Protein AF-A0A440JZG6-F1 (afdb_monomer)

pLDDT: mean 75.23, std 20.05, range [37.25, 97.19]

Sequence (179 aa):
MRTVTQAVNAVTKTMFTAWQCAENFLLLSPPASNQTQRSWSRDLKEIVLMQENILARLRSSQPSLSPALLRISEYVLKDPAKVVNQTITEVADGSGSSEASVLRFCRDIKFSSFQRFKLALGIELSTHQTIRHTSPSGDVIDDTLSTAITALKQTKDLLNQAALELAAKQIIRAKSIDL

Structure (mmCIF, N/CA/C/O backbone):
data_AF-A0A440JZG6-F1
#
_entry.id   AF-A0A440JZG6-F1
#
loop_
_atom_site.group_PDB
_atom_site.id
_atom_site.type_symbol
_atom_site.label_atom_id
_atom_site.label_alt_id
_atom_site.label_comp_id
_atom_site.label_asym_id
_atom_site.label_entity_id
_atom_site.label_seq_id
_atom_site.pdbx_PDB_ins_code
_atom_site.Cartn_x
_atom_site.Cartn_y
_atom_site.Cartn_z
_atom_site.occupancy
_atom_site.B_iso_or_equiv
_atom_site.auth_seq_id
_atom_site.auth_comp_id
_atom_site.auth_asym_id
_atom_site.auth_atom_id
_atom_site.pdbx_PDB_model_num
ATOM 1 N N . MET A 1 1 ? 33.196 43.678 -38.171 1.00 50.72 1 MET A N 1
ATOM 2 C CA . MET A 1 1 ? 32.666 43.361 -36.820 1.00 50.72 1 MET A CA 1
ATOM 3 C C . MET A 1 1 ? 31.136 43.500 -36.680 1.00 50.72 1 MET A C 1
ATOM 5 O O . MET A 1 1 ? 30.657 43.444 -35.560 1.00 50.72 1 MET A O 1
ATOM 9 N N . ARG A 1 2 ? 30.335 43.641 -37.757 1.00 49.12 2 ARG A N 1
ATOM 10 C CA . ARG A 1 2 ? 28.858 43.790 -37.653 1.00 49.12 2 ARG A CA 1
ATOM 11 C C . ARG A 1 2 ? 28.046 42.525 -37.988 1.00 49.12 2 ARG A C 1
ATOM 13 O O . ARG A 1 2 ? 26.855 42.488 -37.715 1.00 49.12 2 ARG A O 1
ATOM 20 N N . THR A 1 3 ? 28.677 41.482 -38.527 1.00 48.28 3 THR A N 1
ATOM 21 C CA . THR A 1 3 ? 27.993 40.272 -39.025 1.00 48.28 3 THR A CA 1
ATOM 22 C C . THR A 1 3 ? 27.748 39.203 -37.953 1.00 48.28 3 THR A C 1
ATOM 24 O O . THR A 1 3 ? 26.711 38.549 -37.973 1.00 48.28 3 THR A O 1
ATOM 27 N N . VAL A 1 4 ? 28.634 39.063 -36.960 1.00 49.84 4 VAL A N 1
ATOM 28 C CA . VAL A 1 4 ? 28.482 38.059 -35.883 1.00 49.84 4 VAL A CA 1
ATOM 29 C C . VAL A 1 4 ? 27.350 38.433 -34.914 1.00 49.84 4 VAL A C 1
ATOM 31 O O . VAL A 1 4 ? 26.564 37.577 -34.518 1.00 49.84 4 VAL A O 1
ATOM 34 N N . THR A 1 5 ? 27.186 39.721 -34.599 1.00 52.25 5 THR A N 1
ATOM 35 C CA . THR A 1 5 ? 26.110 40.208 -33.714 1.00 52.25 5 THR A CA 1
ATOM 36 C C . THR A 1 5 ? 24.717 40.023 -34.327 1.00 52.25 5 THR A C 1
ATOM 38 O O . THR A 1 5 ? 23.765 39.728 -33.609 1.00 52.25 5 THR A O 1
ATOM 41 N N . GLN A 1 6 ? 24.582 40.139 -35.655 1.00 51.06 6 GLN A N 1
ATOM 42 C CA . GLN A 1 6 ? 23.312 39.879 -36.345 1.00 51.06 6 GLN A CA 1
ATOM 43 C C . GLN A 1 6 ? 22.948 38.390 -36.358 1.00 51.06 6 GLN A C 1
ATOM 45 O O . GLN A 1 6 ? 21.776 38.061 -36.187 1.00 51.06 6 GLN A O 1
ATOM 50 N N . ALA A 1 7 ? 23.933 37.497 -36.485 1.00 48.81 7 ALA A N 1
ATOM 51 C CA . ALA A 1 7 ? 23.700 36.055 -36.437 1.00 48.81 7 ALA A CA 1
ATOM 52 C C . ALA A 1 7 ? 23.245 35.589 -35.041 1.00 48.81 7 ALA A C 1
ATOM 54 O O . ALA A 1 7 ? 22.279 34.838 -34.931 1.00 48.81 7 ALA A O 1
ATOM 55 N N . VAL A 1 8 ? 23.866 36.098 -33.970 1.00 54.84 8 VAL A N 1
ATOM 56 C CA . VAL A 1 8 ? 23.463 35.774 -32.588 1.00 54.84 8 VAL A CA 1
ATOM 57 C C . VAL A 1 8 ? 22.053 36.289 -32.285 1.00 54.84 8 VAL A C 1
ATOM 59 O O . VAL A 1 8 ? 21.240 35.542 -31.747 1.00 54.84 8 VAL A O 1
ATOM 62 N N . ASN A 1 9 ? 21.716 37.514 -32.706 1.00 49.81 9 ASN A N 1
ATOM 63 C CA . ASN A 1 9 ? 20.369 38.065 -32.520 1.00 49.81 9 ASN A CA 1
ATOM 64 C C . ASN A 1 9 ? 19.291 37.340 -33.338 1.00 49.81 9 ASN A C 1
ATOM 66 O O . ASN A 1 9 ? 18.141 37.276 -32.909 1.00 49.81 9 ASN A O 1
ATOM 70 N N . ALA A 1 10 ? 19.633 36.791 -34.504 1.00 56.41 10 ALA A N 1
ATOM 71 C CA . ALA A 1 10 ? 18.704 35.974 -35.275 1.00 56.41 10 ALA A CA 1
ATOM 72 C C . ALA A 1 10 ? 18.419 34.645 -34.558 1.00 56.41 10 ALA A C 1
ATOM 74 O O . ALA A 1 10 ? 17.259 34.267 -34.408 1.00 56.41 10 ALA A O 1
ATOM 75 N N . VAL A 1 11 ? 19.448 33.972 -34.036 1.00 54.47 11 VAL A N 1
ATOM 76 C CA . VAL A 1 11 ? 19.298 32.692 -33.323 1.00 54.47 11 VAL A CA 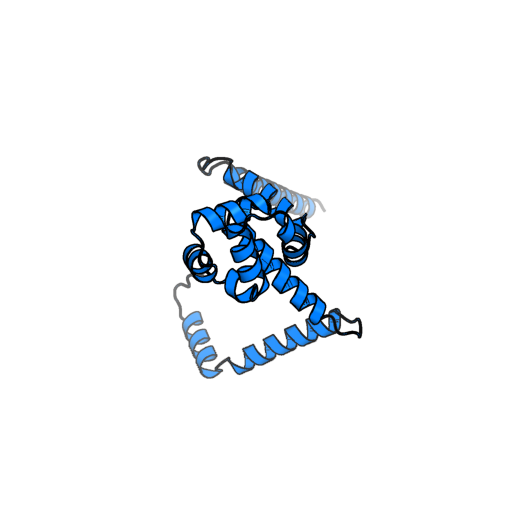1
ATOM 77 C C . VAL A 1 11 ? 18.526 32.858 -32.010 1.00 54.47 11 VAL A C 1
ATOM 79 O O . VAL A 1 11 ? 17.615 32.075 -31.745 1.00 54.47 11 VAL A O 1
ATOM 82 N N . THR A 1 12 ? 18.796 33.908 -31.226 1.00 58.22 12 THR A N 1
ATOM 83 C CA . THR A 1 12 ? 18.059 34.169 -29.975 1.00 58.22 12 THR A CA 1
ATOM 84 C C . THR A 1 12 ? 16.598 34.525 -30.228 1.00 58.22 12 THR A C 1
ATOM 86 O O . THR A 1 12 ? 15.724 34.051 -29.506 1.00 58.22 12 THR A O 1
ATOM 89 N N . LYS A 1 13 ? 16.300 35.281 -31.291 1.00 55.78 13 LYS A N 1
ATOM 90 C CA . LYS A 1 13 ? 14.919 35.610 -31.670 1.00 55.78 13 LYS A CA 1
ATOM 91 C C . LYS A 1 13 ? 14.153 34.379 -32.155 1.00 55.78 13 LYS A C 1
ATOM 93 O O . LYS A 1 13 ? 12.988 34.229 -31.807 1.00 55.78 13 LYS A O 1
ATOM 98 N N . THR A 1 14 ? 14.826 33.478 -32.873 1.00 55.91 14 THR A N 1
ATOM 99 C CA . THR A 1 14 ? 14.232 32.224 -33.364 1.00 55.91 14 THR A CA 1
ATOM 100 C C . THR A 1 14 ? 13.983 31.232 -32.221 1.00 55.91 14 THR A C 1
ATOM 102 O O . THR A 1 14 ? 12.922 30.612 -32.174 1.00 55.91 14 THR A O 1
ATOM 105 N N . MET A 1 15 ? 14.897 31.141 -31.244 1.00 52.25 15 MET A N 1
ATOM 106 C CA . MET A 1 15 ? 14.697 30.347 -30.021 1.00 52.25 15 MET A CA 1
ATOM 107 C C . MET A 1 15 ? 13.586 30.911 -29.130 1.00 52.25 15 MET A C 1
ATOM 109 O O . MET A 1 15 ? 12.810 30.135 -28.582 1.00 52.25 15 MET A O 1
ATOM 113 N N . PHE A 1 16 ? 13.455 32.237 -29.026 1.00 53.53 16 PHE A N 1
ATOM 114 C CA . PHE A 1 16 ? 12.381 32.866 -28.253 1.00 53.53 16 PHE A CA 1
ATOM 115 C C . PHE A 1 16 ? 11.007 32.625 -28.895 1.00 53.53 16 PHE A C 1
ATOM 117 O O . PHE A 1 16 ? 10.065 32.254 -28.205 1.00 53.53 16 PHE A O 1
ATOM 124 N N . THR A 1 17 ? 10.895 32.718 -30.225 1.00 51.81 17 THR A N 1
ATOM 125 C CA . THR A 1 17 ? 9.655 32.359 -30.935 1.00 51.81 17 THR A CA 1
ATOM 126 C C . THR A 1 17 ? 9.352 30.862 -30.902 1.00 51.81 17 THR A C 1
ATOM 128 O O . THR A 1 17 ? 8.182 30.493 -30.869 1.00 51.81 17 THR A O 1
ATOM 131 N N . ALA A 1 18 ? 10.368 29.993 -30.871 1.00 52.34 18 ALA A N 1
ATOM 132 C CA . ALA A 1 18 ? 10.182 28.548 -30.720 1.00 52.34 18 ALA A CA 1
ATOM 133 C C . ALA A 1 18 ? 9.706 28.178 -29.304 1.00 52.34 18 ALA A C 1
ATOM 135 O O . ALA A 1 18 ? 8.807 27.352 -29.158 1.00 52.34 18 ALA A O 1
ATOM 136 N N . TRP A 1 19 ? 10.237 28.845 -28.273 1.00 53.12 19 TRP A N 1
ATOM 137 C CA . TRP A 1 19 ? 9.760 28.736 -26.892 1.00 53.12 19 TRP A CA 1
ATOM 138 C C . TRP A 1 19 ? 8.316 29.245 -26.761 1.00 53.12 19 TRP A C 1
ATOM 140 O O . TRP A 1 19 ? 7.463 28.560 -26.203 1.00 53.12 19 TRP A O 1
ATOM 150 N N . GLN A 1 20 ? 8.001 30.373 -27.401 1.00 50.12 20 GLN A N 1
ATOM 151 C CA . GLN A 1 20 ? 6.658 30.953 -27.391 1.00 50.12 20 GLN A CA 1
ATOM 152 C C . GLN A 1 20 ? 5.640 30.135 -28.208 1.00 50.12 20 GLN A C 1
ATOM 154 O O . GLN A 1 20 ? 4.462 30.105 -27.865 1.00 50.12 20 GLN A O 1
ATOM 159 N N . CYS A 1 21 ? 6.075 29.401 -29.241 1.00 45.97 21 CYS A N 1
ATOM 160 C CA . CYS A 1 21 ? 5.239 28.419 -29.942 1.00 45.97 21 CYS A CA 1
ATOM 161 C C . CYS A 1 21 ? 5.005 27.144 -29.117 1.00 45.97 21 CYS A C 1
ATOM 163 O O . CYS A 1 21 ? 3.912 26.590 -29.192 1.00 45.97 21 CYS A O 1
ATOM 165 N N . ALA A 1 22 ? 5.973 26.694 -28.311 1.00 50.81 22 ALA A N 1
ATOM 166 C CA . ALA A 1 22 ? 5.785 25.569 -27.389 1.00 50.81 22 ALA A CA 1
ATOM 167 C C . ALA A 1 22 ? 4.812 25.919 -26.244 1.00 50.81 22 ALA A C 1
ATOM 169 O O . ALA A 1 22 ? 3.981 25.094 -25.866 1.00 50.81 22 ALA A O 1
ATOM 170 N N . GLU A 1 23 ? 4.838 27.167 -25.765 1.00 45.38 23 GLU A N 1
ATOM 171 C CA . GLU A 1 23 ? 3.820 27.714 -24.856 1.00 45.38 23 GLU A CA 1
ATOM 172 C C . GLU A 1 23 ? 2.441 27.849 -25.527 1.00 45.38 23 GLU A C 1
ATOM 174 O O . GLU A 1 23 ? 1.423 27.548 -24.906 1.00 45.38 23 GLU A O 1
ATOM 179 N N . ASN A 1 24 ? 2.382 28.217 -26.813 1.00 44.25 24 ASN A N 1
ATOM 180 C CA . ASN A 1 24 ? 1.119 28.301 -27.560 1.00 44.25 24 ASN A CA 1
ATOM 181 C C . ASN A 1 24 ? 0.554 26.934 -27.986 1.00 44.25 24 ASN A C 1
ATOM 183 O O . ASN A 1 24 ? -0.653 26.802 -28.177 1.00 44.25 24 ASN A O 1
ATOM 187 N N . PHE A 1 25 ? 1.383 25.897 -28.120 1.00 42.75 25 PHE A N 1
ATOM 188 C CA . PHE A 1 25 ? 0.923 24.537 -28.423 1.00 42.75 25 PHE A CA 1
ATOM 189 C C . PHE A 1 25 ? 0.234 23.882 -27.212 1.00 42.75 25 PHE A C 1
ATOM 191 O O . PHE A 1 25 ? -0.687 23.083 -27.375 1.00 42.75 25 PHE A O 1
ATOM 198 N N . LEU A 1 26 ? 0.573 24.321 -25.994 1.00 45.31 26 LEU A N 1
ATOM 199 C CA . LEU A 1 26 ? -0.207 24.044 -24.782 1.00 45.31 26 LEU A CA 1
ATOM 200 C C . LEU A 1 26 ? -1.566 24.774 -24.743 1.00 45.31 26 LEU A C 1
ATOM 202 O O . LEU A 1 26 ? -2.405 24.435 -23.911 1.00 45.31 26 LEU A O 1
ATOM 206 N N . LEU A 1 27 ? -1.814 25.734 -25.642 1.00 49.31 27 LEU A N 1
ATOM 207 C CA . LEU A 1 27 ? -3.071 26.490 -25.736 1.00 49.31 27 LEU A CA 1
ATOM 208 C C . LEU A 1 27 ? -4.003 26.026 -26.869 1.00 49.31 27 LEU A C 1
ATOM 210 O O . LEU A 1 27 ? -5.110 26.550 -26.978 1.00 49.31 27 LEU A O 1
ATOM 214 N N . LEU A 1 28 ? -3.612 25.030 -27.678 1.00 45.50 28 LEU A N 1
ATOM 215 C CA . LEU A 1 28 ? -4.454 24.484 -28.755 1.00 45.50 28 LEU A CA 1
ATOM 216 C C . LEU A 1 28 ? -4.703 22.971 -28.648 1.00 45.50 28 LEU A C 1
ATOM 218 O O . LEU A 1 28 ? -4.942 22.296 -29.645 1.00 45.50 28 LEU A O 1
ATOM 222 N N . SER A 1 29 ? -4.687 22.438 -27.427 1.00 42.16 29 SER A N 1
ATOM 223 C CA . SER A 1 29 ? -5.400 21.196 -27.115 1.00 42.16 29 SER A CA 1
ATOM 224 C C . SER A 1 29 ? -6.814 21.555 -26.637 1.00 42.16 29 SER A C 1
ATOM 226 O O . SER A 1 29 ? -6.954 22.520 -25.880 1.00 42.16 29 SER A O 1
ATOM 228 N N . PRO A 1 30 ? -7.876 20.834 -27.049 1.00 40.62 30 PRO A N 1
ATOM 229 C CA . PRO A 1 30 ? -9.220 21.086 -26.531 1.00 40.62 30 PRO A CA 1
ATOM 230 C C . PRO A 1 30 ? -9.195 20.992 -24.996 1.00 40.62 30 PRO A C 1
ATOM 232 O O . PRO A 1 30 ? -8.495 20.127 -24.462 1.00 40.62 30 PRO A O 1
ATOM 235 N N . PRO A 1 31 ? -9.921 21.859 -24.263 1.00 37.25 31 PRO A N 1
ATOM 236 C CA . PRO A 1 31 ? -9.870 21.887 -22.809 1.00 37.25 31 PRO A CA 1
ATOM 237 C C . PRO A 1 31 ? -10.544 20.633 -22.241 1.00 37.25 31 PRO A C 1
ATOM 239 O O . PRO A 1 31 ? -11.721 20.639 -21.885 1.00 37.25 31 PRO A O 1
ATOM 242 N N . ALA A 1 32 ? -9.787 19.547 -22.111 1.00 39.00 32 ALA A N 1
ATOM 243 C CA . ALA A 1 32 ? -10.118 18.457 -21.212 1.00 39.00 32 ALA A CA 1
ATOM 244 C C . ALA A 1 32 ? -9.956 18.991 -19.781 1.00 39.00 32 ALA A C 1
ATOM 246 O O . ALA A 1 32 ? -8.883 18.923 -19.196 1.00 39.00 32 ALA A O 1
ATOM 247 N N . SER A 1 33 ? -11.019 19.630 -19.282 1.00 44.97 33 SER A N 1
ATOM 248 C CA . SER A 1 33 ? -11.291 20.002 -17.889 1.00 44.97 33 SER A CA 1
ATOM 249 C C . SER A 1 33 ? -10.058 20.252 -17.000 1.00 44.97 33 SER A C 1
ATOM 251 O O . SER A 1 33 ? -9.453 19.323 -16.470 1.00 44.97 33 SER A O 1
ATOM 253 N N . ASN A 1 34 ? -9.801 21.529 -16.705 1.00 44.62 34 ASN A N 1
ATOM 254 C CA . ASN A 1 34 ? -8.866 22.102 -15.714 1.00 44.62 34 ASN A CA 1
ATOM 255 C C . ASN A 1 34 ? -9.021 21.574 -14.252 1.00 44.62 34 ASN A C 1
ATOM 257 O O . ASN A 1 34 ? -8.570 22.193 -13.290 1.00 44.62 34 ASN A O 1
ATOM 261 N N . GLN A 1 35 ? -9.698 20.445 -14.046 1.00 46.50 35 GLN A N 1
ATOM 262 C CA . GLN A 1 35 ? -9.807 19.755 -12.766 1.00 46.50 35 GLN A CA 1
ATOM 263 C C . GLN A 1 35 ? -8.640 18.795 -12.529 1.00 46.50 35 GLN A C 1
ATOM 265 O O . GLN A 1 35 ? -8.110 18.780 -11.422 1.00 46.50 35 GLN A O 1
ATOM 270 N N . THR A 1 36 ? -8.183 18.048 -13.535 1.00 42.75 36 THR A N 1
ATOM 271 C CA . THR A 1 36 ? -7.150 17.013 -13.356 1.00 42.75 36 THR A CA 1
ATOM 272 C C . THR A 1 36 ? -5.767 17.612 -13.090 1.00 42.75 36 THR A C 1
ATOM 274 O O . THR A 1 36 ? -5.134 17.256 -12.106 1.00 42.75 36 THR A O 1
ATOM 277 N N . GLN A 1 37 ? -5.316 18.619 -13.838 1.00 38.81 37 GLN A N 1
ATOM 278 C CA . GLN A 1 37 ? -3.961 19.176 -13.661 1.00 38.81 37 GLN A CA 1
ATOM 279 C C . GLN A 1 37 ? -3.764 19.953 -12.336 1.00 38.81 37 GLN A C 1
ATOM 281 O O . GLN A 1 37 ? -2.687 19.920 -11.730 1.00 38.81 37 GLN A O 1
ATOM 286 N N . ARG A 1 38 ? -4.821 20.612 -11.834 1.00 37.53 38 ARG A N 1
ATOM 287 C CA . ARG A 1 38 ? -4.842 21.282 -10.516 1.00 37.53 38 ARG A CA 1
ATOM 288 C C . ARG A 1 38 ? -5.003 20.306 -9.349 1.00 37.53 38 ARG A C 1
ATOM 290 O O . ARG A 1 38 ? -4.456 20.556 -8.278 1.00 37.53 38 ARG A O 1
ATOM 297 N N . SER A 1 39 ? -5.744 19.216 -9.555 1.00 43.75 39 SER A N 1
ATOM 298 C CA . SER A 1 39 ? -5.830 18.103 -8.605 1.00 43.75 39 SER A CA 1
ATOM 299 C C . SER A 1 39 ? -4.439 17.521 -8.399 1.00 43.75 39 SER A C 1
ATOM 301 O O . SER A 1 39 ? -3.925 17.600 -7.292 1.00 43.75 39 SER A O 1
ATOM 303 N N . TRP A 1 40 ? -3.748 17.102 -9.459 1.00 41.34 40 TRP A N 1
ATOM 304 C CA . TRP A 1 40 ? -2.495 16.350 -9.338 1.00 41.34 40 TRP A CA 1
ATOM 305 C C . TRP A 1 40 ? -1.386 17.140 -8.635 1.00 41.34 40 TRP A C 1
ATOM 307 O O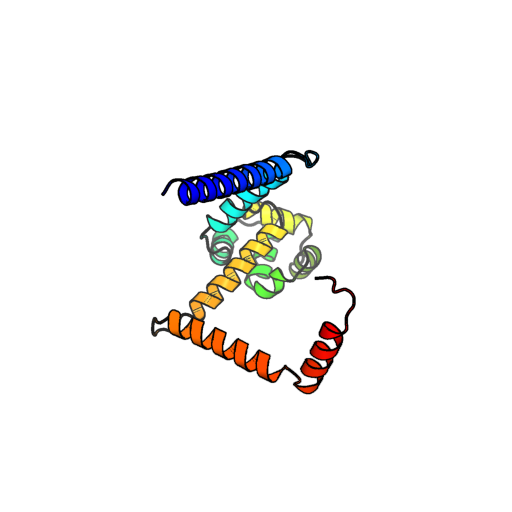 . TRP A 1 40 ? -0.610 16.578 -7.873 1.00 41.34 40 TRP A O 1
ATOM 317 N N . SER A 1 41 ? -1.343 18.460 -8.816 1.00 50.78 41 SER A N 1
ATOM 318 C CA . SER A 1 41 ? -0.375 19.340 -8.151 1.00 50.78 41 SER A CA 1
ATOM 319 C C . SER A 1 41 ? -0.688 19.597 -6.672 1.00 50.78 41 SER A C 1
ATOM 321 O O . SER A 1 41 ? 0.237 19.788 -5.883 1.00 50.78 41 SER A O 1
ATOM 323 N N . ARG A 1 42 ? -1.962 19.571 -6.263 1.00 55.22 42 ARG A N 1
ATOM 324 C CA . ARG A 1 42 ? -2.367 19.624 -4.848 1.00 55.22 42 ARG A CA 1
ATOM 325 C C . ARG A 1 42 ? -2.202 18.259 -4.175 1.00 55.22 42 ARG A C 1
ATOM 327 O O . ARG A 1 42 ? -1.743 18.189 -3.046 1.00 55.22 42 ARG A O 1
ATOM 334 N N . ASP A 1 43 ? -2.469 17.197 -4.921 1.00 58.44 43 ASP A N 1
ATOM 335 C CA . ASP A 1 43 ? -2.401 15.806 -4.485 1.00 58.44 43 ASP A CA 1
ATOM 336 C C . ASP A 1 43 ? -0.966 15.339 -4.266 1.00 58.44 43 ASP A C 1
ATOM 338 O O . ASP A 1 43 ? -0.659 14.745 -3.239 1.00 58.44 43 ASP A O 1
ATOM 342 N N . LEU A 1 44 ? -0.064 15.669 -5.193 1.00 57.12 44 LEU A N 1
ATOM 343 C CA . LEU A 1 44 ? 1.366 15.420 -5.037 1.00 57.12 44 LEU A CA 1
ATOM 344 C C . LEU A 1 44 ? 1.964 16.304 -3.943 1.00 57.12 44 LEU A C 1
ATOM 346 O O . LEU A 1 44 ? 2.829 15.842 -3.211 1.00 57.12 44 LEU A O 1
ATOM 350 N N . LYS A 1 45 ? 1.484 17.545 -3.773 1.00 55.69 45 LYS A N 1
ATOM 351 C CA . LYS A 1 45 ? 1.887 18.385 -2.637 1.00 55.69 45 LYS A CA 1
ATOM 352 C C . LYS A 1 45 ? 1.413 17.812 -1.306 1.00 55.69 45 LYS A C 1
ATOM 354 O O . LYS A 1 45 ? 2.218 17.784 -0.395 1.00 55.69 45 LYS A O 1
ATOM 359 N N . GLU A 1 46 ? 0.185 17.317 -1.173 1.00 55.47 46 GLU A N 1
ATOM 360 C CA . GLU A 1 46 ? -0.267 16.629 0.049 1.00 55.47 46 GLU A CA 1
ATOM 361 C C . GLU A 1 46 ? 0.562 15.370 0.329 1.00 55.47 46 GLU A C 1
ATOM 363 O O . GLU A 1 46 ? 0.992 15.166 1.458 1.00 55.47 46 GLU A O 1
ATOM 368 N N . ILE A 1 47 ? 0.859 14.571 -0.700 1.00 56.88 47 ILE A N 1
ATOM 369 C CA . ILE A 1 47 ? 1.656 13.341 -0.573 1.00 56.88 47 ILE A CA 1
ATOM 370 C C . ILE A 1 47 ? 3.119 13.639 -0.199 1.00 56.88 47 ILE A C 1
ATOM 372 O O . ILE A 1 47 ? 3.690 12.926 0.616 1.00 56.88 47 ILE A O 1
ATOM 376 N N . VAL A 1 48 ? 3.727 14.687 -0.764 1.00 53.84 48 VAL A N 1
ATOM 377 C CA . VAL A 1 48 ? 5.136 15.054 -0.513 1.00 53.84 48 VAL A CA 1
ATOM 378 C C . VAL A 1 48 ? 5.298 15.919 0.748 1.00 53.84 48 VAL A C 1
ATOM 380 O O . VAL A 1 48 ? 6.342 15.862 1.391 1.00 53.84 48 VAL A O 1
ATOM 383 N N . LEU A 1 49 ? 4.282 16.704 1.133 1.00 50.22 49 LEU A N 1
ATOM 384 C CA . LEU A 1 49 ? 4.290 17.524 2.356 1.00 50.22 49 LEU A CA 1
ATOM 385 C C . LEU A 1 49 ? 3.845 16.742 3.601 1.00 50.22 49 LEU A C 1
ATOM 387 O O . LEU A 1 49 ? 4.169 17.159 4.711 1.00 50.22 49 LEU A O 1
ATOM 391 N N . MET A 1 50 ? 3.171 15.596 3.453 1.00 49.06 50 MET A N 1
ATOM 392 C CA . MET A 1 50 ? 2.961 14.641 4.546 1.00 49.06 50 MET A CA 1
ATOM 393 C C . MET A 1 50 ? 4.212 13.775 4.727 1.00 49.06 50 MET A C 1
ATOM 395 O O . MET A 1 50 ? 4.231 12.588 4.422 1.00 49.06 50 MET A O 1
ATOM 399 N N . GLN A 1 51 ? 5.250 14.371 5.315 1.00 50.97 51 GLN A N 1
ATOM 400 C CA . GLN A 1 51 ? 6.350 13.683 6.014 1.00 50.97 51 GLN A CA 1
ATOM 401 C C . GLN A 1 51 ? 5.851 12.960 7.290 1.00 50.97 51 GLN A C 1
ATOM 403 O O . GLN A 1 51 ? 6.527 12.912 8.313 1.00 50.97 51 GLN A O 1
ATOM 408 N N . GLU A 1 52 ? 4.634 12.415 7.272 1.00 55.22 52 GLU A N 1
ATOM 409 C CA . GLU A 1 52 ? 4.083 11.652 8.385 1.00 55.22 52 GLU A CA 1
ATOM 410 C C . GLU A 1 52 ? 4.152 10.168 8.046 1.00 55.22 52 GLU A C 1
ATOM 412 O O . GLU A 1 52 ? 3.483 9.689 7.134 1.00 55.22 52 GLU A O 1
ATOM 417 N N . ASN A 1 53 ? 4.973 9.452 8.811 1.00 76.50 53 ASN A N 1
ATOM 418 C CA . ASN A 1 53 ? 5.080 7.996 8.838 1.00 76.50 53 ASN A CA 1
ATOM 419 C C . ASN A 1 53 ? 3.670 7.380 8.986 1.00 76.50 53 ASN A C 1
ATOM 421 O O . ASN A 1 53 ? 3.059 7.433 10.059 1.00 76.50 53 ASN A O 1
ATOM 425 N N . ILE A 1 54 ? 3.117 6.856 7.891 1.00 87.50 54 ILE A N 1
ATOM 426 C CA . ILE A 1 54 ? 1.733 6.378 7.784 1.00 87.50 54 ILE A CA 1
ATOM 427 C C . ILE A 1 54 ? 1.555 5.161 8.676 1.00 87.50 54 ILE A C 1
ATOM 429 O O . ILE A 1 54 ? 0.514 5.034 9.315 1.00 87.50 54 ILE A O 1
ATOM 433 N N . LEU A 1 55 ? 2.571 4.307 8.803 1.00 89.56 55 LEU A N 1
ATOM 434 C CA . LEU A 1 55 ? 2.549 3.178 9.732 1.00 89.56 55 LEU A CA 1
ATOM 435 C C . LEU A 1 55 ? 2.464 3.641 11.195 1.00 89.56 55 LEU A C 1
ATOM 437 O O . LEU A 1 55 ? 1.690 3.080 11.971 1.00 89.56 55 LEU A O 1
ATOM 441 N N . ALA A 1 56 ? 3.211 4.673 11.592 1.00 86.56 56 ALA A N 1
ATOM 442 C CA . ALA A 1 56 ? 3.130 5.259 12.932 1.00 86.56 56 ALA A CA 1
ATOM 443 C C . ALA A 1 56 ? 1.760 5.893 13.179 1.00 86.56 56 ALA A C 1
ATOM 445 O O . ALA A 1 56 ? 1.176 5.712 14.248 1.00 86.56 56 ALA A O 1
ATOM 446 N N . ARG A 1 57 ? 1.217 6.573 12.171 1.00 86.00 57 ARG A N 1
ATOM 447 C CA . ARG A 1 57 ? -0.115 7.166 12.232 1.00 86.00 57 ARG A CA 1
ATOM 448 C C . ARG A 1 57 ? -1.227 6.118 12.287 1.00 86.00 57 ARG A C 1
ATOM 450 O O . ARG A 1 57 ? -2.194 6.300 13.020 1.00 86.00 57 ARG A O 1
ATOM 457 N N . LEU A 1 58 ? -1.084 4.995 11.580 1.00 89.94 58 LEU A N 1
ATOM 458 C CA . LEU A 1 58 ? -1.994 3.856 11.709 1.00 89.94 58 LEU A CA 1
ATOM 459 C C . LEU A 1 58 ? -2.012 3.364 13.156 1.00 89.94 58 LEU A C 1
ATOM 461 O O . LEU A 1 58 ? -3.091 3.281 13.739 1.00 89.94 58 LEU A O 1
ATOM 465 N N . ARG A 1 59 ? -0.835 3.117 13.747 1.00 89.88 59 ARG A N 1
ATOM 466 C CA . ARG A 1 59 ? -0.699 2.654 15.140 1.00 89.88 59 ARG A CA 1
ATOM 467 C C . ARG A 1 59 ? -1.327 3.628 16.136 1.00 89.88 59 ARG A C 1
ATOM 469 O O . ARG A 1 59 ? -2.079 3.196 17.000 1.00 89.88 59 ARG A O 1
ATOM 476 N N . SER A 1 60 ? -1.072 4.930 16.002 1.00 88.44 60 SER A N 1
ATOM 477 C CA . SER A 1 60 ? -1.642 5.934 16.912 1.00 88.44 60 SER A CA 1
ATOM 478 C C . SER A 1 60 ? -3.150 6.128 16.733 1.00 88.44 60 SER A C 1
ATOM 480 O O . SER A 1 60 ? -3.830 6.504 17.684 1.00 88.44 60 SER A O 1
ATOM 482 N N . SER A 1 61 ? -3.689 5.841 15.544 1.00 87.19 61 SER A N 1
ATOM 483 C CA . SER A 1 61 ? -5.126 5.931 15.263 1.00 87.19 61 SER A CA 1
ATOM 484 C C . SER A 1 61 ? -5.939 4.711 15.708 1.00 87.19 61 SER A C 1
ATOM 486 O O . SER A 1 61 ? -7.146 4.837 15.870 1.00 87.19 61 SER A O 1
ATOM 488 N N . GLN A 1 62 ? -5.319 3.547 15.952 1.00 89.06 62 GLN A N 1
ATOM 489 C CA . GLN A 1 62 ? -6.036 2.313 16.318 1.00 89.06 62 GLN A CA 1
ATOM 490 C C . GLN A 1 62 ? -7.066 2.471 17.456 1.00 89.06 62 GLN A C 1
ATOM 492 O O . GLN A 1 62 ? -8.168 1.943 17.299 1.00 89.06 62 GLN A O 1
ATOM 497 N N . PRO A 1 63 ? -6.797 3.215 18.551 1.00 88.88 63 PRO A N 1
ATOM 498 C CA . PRO A 1 63 ? -7.751 3.358 19.654 1.00 88.88 63 PRO A CA 1
ATOM 499 C C . PRO A 1 63 ? -9.063 4.064 19.285 1.00 88.88 63 PRO A C 1
ATOM 501 O O . PRO A 1 63 ? -10.056 3.900 19.987 1.00 88.88 63 PRO A O 1
ATOM 504 N N . SER A 1 64 ? -9.080 4.865 18.215 1.00 88.31 64 SER A N 1
ATOM 505 C CA . SER A 1 64 ? -10.267 5.608 17.771 1.00 88.31 64 SER A CA 1
ATOM 506 C C . SER A 1 64 ? -11.014 4.936 16.614 1.00 88.31 64 SER A C 1
ATOM 508 O O . SER A 1 64 ? -12.052 5.438 16.179 1.00 88.31 64 SER A O 1
ATOM 510 N N . LEU A 1 65 ? -10.523 3.794 16.119 1.00 89.81 65 LEU A N 1
ATOM 511 C CA . LEU A 1 65 ? -11.136 3.062 15.014 1.00 89.81 65 LEU A CA 1
ATOM 512 C C . LEU A 1 65 ? -12.284 2.165 15.490 1.00 89.81 65 LEU A C 1
ATOM 514 O O . LEU A 1 65 ? -12.204 1.486 16.510 1.00 89.81 65 LEU A O 1
ATOM 518 N N . SER A 1 66 ? -13.350 2.096 14.689 1.00 91.25 66 SER A N 1
ATOM 519 C CA . SER A 1 66 ? -14.403 1.092 14.896 1.00 91.25 66 SER A CA 1
ATOM 520 C C . SER A 1 66 ? -13.872 -0.334 14.658 1.00 91.25 66 SER A C 1
ATOM 522 O O . SER A 1 66 ? -12.911 -0.496 13.901 1.00 91.25 66 SER A O 1
ATOM 524 N N . PRO A 1 67 ? -14.514 -1.392 15.192 1.00 91.38 67 PRO A N 1
ATOM 525 C CA . PRO A 1 67 ? -14.001 -2.765 15.099 1.00 91.38 67 PRO A CA 1
ATOM 526 C C . PRO A 1 67 ? -13.724 -3.261 13.671 1.00 91.38 67 PRO A C 1
ATOM 528 O O . PRO A 1 67 ? -12.798 -4.035 13.446 1.00 91.38 67 PRO A O 1
ATOM 531 N N . ALA A 1 68 ? -14.506 -2.821 12.681 1.00 89.69 68 ALA A N 1
ATOM 532 C CA . ALA A 1 68 ? -14.260 -3.167 11.279 1.00 89.69 68 ALA A CA 1
ATOM 533 C C . ALA A 1 68 ? -13.008 -2.473 10.717 1.00 89.69 68 ALA A C 1
ATOM 535 O O . ALA A 1 68 ? -12.237 -3.075 9.979 1.00 89.69 68 ALA A O 1
ATOM 536 N N . LEU A 1 69 ? -12.782 -1.214 11.091 1.00 92.38 69 LEU A N 1
ATOM 537 C CA . LEU A 1 69 ? -11.628 -0.437 10.635 1.00 92.38 69 LEU A CA 1
ATOM 538 C C . LEU A 1 69 ? -10.347 -0.839 11.367 1.00 92.38 69 LEU A C 1
ATOM 540 O O . LEU A 1 69 ? -9.272 -0.800 10.774 1.00 92.38 69 LEU A O 1
ATOM 544 N 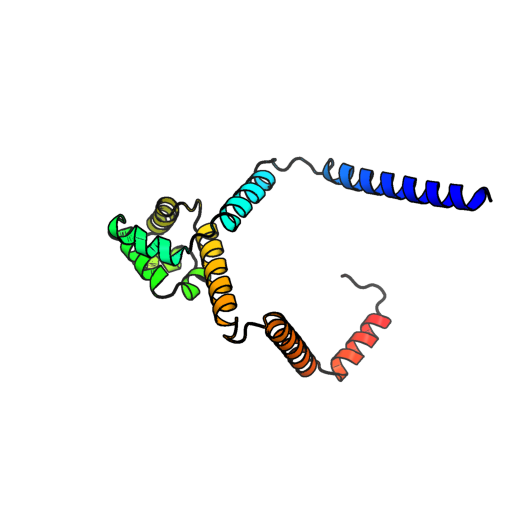N . LEU A 1 70 ? -10.465 -1.276 12.623 1.00 94.75 70 LEU A N 1
ATOM 545 C CA . LEU A 1 70 ? -9.356 -1.836 13.386 1.00 94.75 70 LEU A CA 1
ATOM 546 C C . LEU A 1 70 ? -8.804 -3.094 12.704 1.00 94.75 70 LEU A C 1
ATOM 548 O O . LEU A 1 70 ? -7.602 -3.165 12.479 1.00 94.75 70 LEU A O 1
ATOM 552 N N . ARG A 1 71 ? -9.673 -4.016 12.265 1.00 95.62 71 ARG A N 1
ATOM 553 C CA . ARG A 1 71 ? -9.264 -5.216 11.510 1.00 95.62 71 ARG A CA 1
ATOM 554 C C . ARG A 1 71 ? -8.522 -4.879 10.218 1.00 95.62 71 ARG A C 1
ATOM 556 O O . ARG A 1 71 ? -7.544 -5.539 9.879 1.00 95.62 71 ARG A O 1
ATOM 563 N N . ILE A 1 72 ? -8.957 -3.835 9.509 1.00 96.50 72 ILE A N 1
ATOM 564 C CA . ILE A 1 72 ? -8.255 -3.340 8.316 1.00 96.50 72 ILE A CA 1
ATOM 565 C C . ILE A 1 72 ? -6.880 -2.777 8.703 1.00 96.50 72 ILE A C 1
ATOM 567 O O . ILE A 1 72 ? -5.884 -3.120 8.073 1.00 96.50 72 ILE A O 1
ATOM 571 N N . SER A 1 73 ? -6.803 -1.960 9.757 1.00 95.69 73 SER A N 1
ATOM 572 C CA . SER A 1 73 ? -5.542 -1.400 10.264 1.00 95.69 73 SER A CA 1
ATOM 573 C C . SER A 1 73 ? -4.545 -2.491 10.672 1.00 95.69 73 SER A C 1
ATOM 575 O O . SER A 1 73 ? -3.385 -2.455 10.269 1.00 95.69 73 SER A O 1
ATOM 577 N N . GLU A 1 74 ? -4.996 -3.505 11.410 1.00 95.06 74 GLU A N 1
ATOM 578 C CA . GLU A 1 74 ? -4.186 -4.660 11.810 1.00 95.06 74 GLU A CA 1
ATOM 579 C C . GLU A 1 74 ? -3.703 -5.469 10.605 1.00 95.06 74 GLU A C 1
ATOM 581 O O . GLU A 1 74 ? -2.530 -5.835 10.540 1.00 95.06 74 GLU A O 1
ATOM 586 N N . TYR A 1 75 ? -4.581 -5.704 9.625 1.00 96.62 75 TYR A N 1
ATOM 587 C CA . TYR A 1 75 ? -4.223 -6.382 8.383 1.00 96.62 75 TYR A CA 1
ATOM 588 C C . TYR A 1 75 ? -3.117 -5.633 7.625 1.00 96.62 75 TYR A C 1
ATOM 590 O O . TYR A 1 75 ? -2.135 -6.244 7.206 1.00 96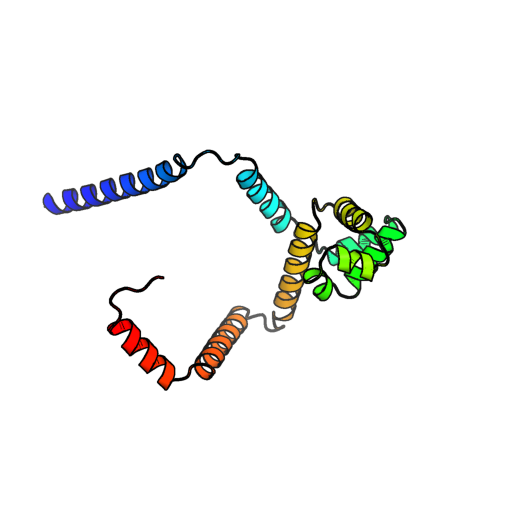.62 75 TYR A O 1
ATOM 598 N N . VAL A 1 76 ? -3.236 -4.306 7.511 1.00 95.31 76 VAL A N 1
ATOM 599 C CA . VAL A 1 76 ? -2.212 -3.452 6.891 1.00 95.31 76 VAL A CA 1
ATOM 600 C C . VAL A 1 76 ? -0.900 -3.492 7.672 1.00 95.31 76 VAL A C 1
ATOM 602 O O . VAL A 1 76 ? 0.160 -3.637 7.071 1.00 95.31 76 VAL A O 1
ATOM 605 N N . LEU A 1 77 ? -0.946 -3.358 9.000 1.00 93.69 77 LEU A N 1
ATOM 606 C CA . LEU A 1 77 ? 0.253 -3.333 9.843 1.00 93.69 77 LEU A CA 1
ATOM 607 C C . LEU A 1 77 ? 0.980 -4.681 9.888 1.00 93.69 77 LEU A C 1
ATOM 609 O O . LEU A 1 77 ? 2.184 -4.703 10.144 1.00 93.69 77 LEU A O 1
ATOM 613 N N . LYS A 1 78 ? 0.271 -5.788 9.641 1.00 95.06 78 LYS A N 1
ATOM 614 C CA . LYS A 1 78 ? 0.844 -7.135 9.598 1.00 95.06 78 LYS A CA 1
ATOM 615 C C . LYS A 1 78 ? 1.790 -7.326 8.414 1.00 95.06 78 LYS A C 1
ATOM 617 O O . LYS A 1 78 ? 2.856 -7.907 8.593 1.00 95.06 78 LYS A O 1
ATOM 622 N N . ASP A 1 79 ? 1.400 -6.870 7.226 1.00 92.38 79 ASP A N 1
ATOM 623 C CA . ASP A 1 79 ? 2.228 -6.961 6.019 1.00 92.38 79 ASP A CA 1
ATOM 624 C C . ASP A 1 79 ? 1.929 -5.803 5.049 1.00 92.38 79 ASP A C 1
ATOM 626 O O . ASP A 1 79 ? 1.164 -5.954 4.089 1.00 92.38 79 ASP A O 1
ATOM 630 N N . PRO A 1 80 ? 2.529 -4.623 5.280 1.00 92.44 80 PRO A N 1
ATOM 631 C CA . PRO A 1 80 ? 2.273 -3.453 4.449 1.00 92.44 80 PRO A CA 1
ATOM 632 C C . PRO A 1 80 ? 2.786 -3.625 3.012 1.00 92.44 80 PRO A C 1
ATOM 634 O O . PRO A 1 80 ? 2.191 -3.071 2.089 1.00 92.44 80 PRO A O 1
ATOM 637 N N . ALA A 1 81 ? 3.843 -4.420 2.797 1.00 91.19 81 ALA A N 1
ATOM 638 C CA . ALA A 1 81 ? 4.401 -4.674 1.468 1.00 91.19 81 ALA A CA 1
ATOM 639 C C . ALA A 1 81 ? 3.439 -5.486 0.595 1.00 91.19 81 ALA A C 1
ATOM 641 O O . ALA A 1 81 ? 3.273 -5.195 -0.592 1.00 91.19 81 ALA A O 1
ATOM 642 N N . LYS A 1 82 ? 2.741 -6.457 1.191 1.00 94.44 82 LYS A N 1
ATOM 643 C CA . LYS A 1 82 ? 1.669 -7.185 0.512 1.00 94.44 82 LYS A CA 1
ATOM 644 C C . LYS A 1 82 ? 0.524 -6.257 0.112 1.00 94.44 82 LYS A C 1
ATOM 646 O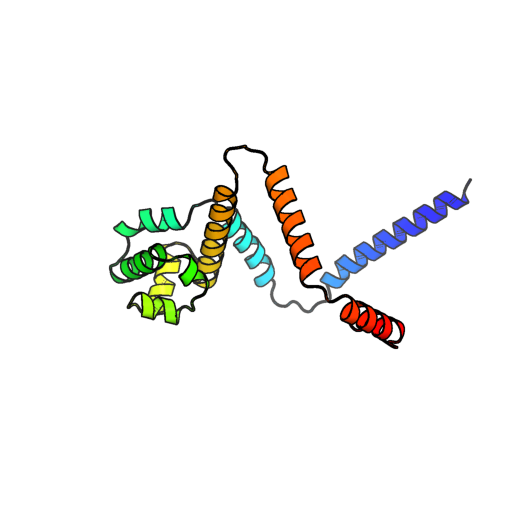 O . LYS A 1 82 ? 0.083 -6.315 -1.032 1.00 94.44 82 LYS A O 1
ATOM 651 N N . VAL A 1 83 ? 0.070 -5.378 1.009 1.00 95.44 83 VAL A N 1
ATOM 652 C CA . VAL A 1 83 ? -1.090 -4.499 0.754 1.00 95.44 83 VAL A CA 1
ATOM 653 C C . VAL A 1 83 ? -0.883 -3.566 -0.441 1.00 95.44 83 VAL A C 1
ATOM 655 O O . VAL A 1 83 ? -1.829 -3.323 -1.192 1.00 95.44 83 VAL A O 1
ATOM 658 N N . VAL A 1 84 ? 0.338 -3.075 -0.672 1.00 94.25 84 VAL A N 1
ATOM 659 C CA . VAL A 1 84 ? 0.650 -2.220 -1.837 1.00 94.25 84 VAL A CA 1
ATOM 660 C C . VAL A 1 84 ? 0.338 -2.926 -3.167 1.00 94.25 84 VAL A C 1
ATOM 662 O O . VAL A 1 84 ? -0.101 -2.281 -4.124 1.00 94.25 84 VAL A O 1
ATOM 665 N N . ASN A 1 85 ? 0.470 -4.252 -3.205 1.00 94.19 85 ASN A N 1
ATOM 666 C CA . ASN A 1 85 ? 0.232 -5.072 -4.392 1.00 94.19 85 ASN A CA 1
ATOM 667 C C . ASN A 1 85 ? -1.189 -5.647 -4.472 1.00 94.19 85 ASN A C 1
ATOM 669 O O . ASN A 1 85 ? -1.512 -6.312 -5.450 1.00 94.19 85 ASN A O 1
ATOM 673 N N . GLN A 1 86 ? -2.043 -5.384 -3.479 1.00 96.44 86 GLN A N 1
ATOM 674 C CA . GLN A 1 86 ? -3.408 -5.898 -3.448 1.00 96.44 86 GLN A CA 1
ATOM 675 C C . GLN A 1 86 ? -4.430 -4.921 -4.043 1.00 96.44 86 GLN A C 1
ATOM 677 O O . GLN A 1 86 ? -4.271 -3.689 -4.059 1.00 96.44 86 GLN A O 1
ATOM 682 N N . THR A 1 87 ? -5.517 -5.493 -4.541 1.00 96.81 87 THR A N 1
ATOM 683 C CA . THR A 1 87 ? -6.755 -4.797 -4.887 1.00 96.81 87 THR A CA 1
ATOM 684 C C . THR A 1 87 ? -7.571 -4.488 -3.631 1.00 96.81 87 THR A C 1
ATOM 686 O O . THR A 1 87 ? -7.320 -5.018 -2.548 1.00 96.81 87 THR A O 1
ATOM 689 N N . ILE A 1 88 ? -8.566 -3.607 -3.759 1.00 96.19 88 ILE A N 1
ATOM 690 C CA . ILE A 1 88 ? -9.434 -3.266 -2.627 1.00 96.19 88 ILE A CA 1
ATOM 691 C C . ILE A 1 88 ? -10.239 -4.475 -2.132 1.00 96.19 88 ILE A C 1
ATOM 693 O O . ILE A 1 88 ? -10.399 -4.638 -0.924 1.00 96.19 88 ILE A O 1
ATOM 697 N N . THR A 1 89 ? -10.682 -5.334 -3.054 1.00 97.06 89 THR A N 1
ATOM 698 C CA . THR A 1 89 ? -11.425 -6.567 -2.774 1.00 97.06 89 THR A CA 1
ATOM 699 C C . THR A 1 89 ? -10.564 -7.551 -1.986 1.00 97.06 89 THR A C 1
ATOM 701 O O . THR A 1 89 ? -10.976 -8.025 -0.936 1.00 97.06 89 THR A O 1
ATOM 704 N N . GLU A 1 90 ? -9.310 -7.758 -2.391 1.00 97.19 90 GLU A N 1
ATOM 705 C CA . GLU A 1 90 ? -8.383 -8.648 -1.676 1.00 97.19 90 GLU A CA 1
ATOM 706 C C . GLU A 1 90 ? -8.039 -8.152 -0.263 1.00 97.19 90 GLU A C 1
ATOM 708 O O . GLU A 1 90 ? -7.821 -8.958 0.644 1.00 97.19 90 GLU A O 1
ATOM 713 N N . VAL A 1 91 ? -7.976 -6.832 -0.052 1.00 97.12 91 VAL A N 1
ATOM 714 C CA . VAL A 1 91 ? -7.792 -6.248 1.288 1.00 97.12 91 VAL A CA 1
ATOM 715 C C . VAL A 1 91 ? -9.059 -6.393 2.126 1.00 97.12 91 VAL A C 1
ATOM 717 O O . VAL A 1 91 ? -8.976 -6.675 3.324 1.00 97.12 91 VAL A O 1
ATOM 720 N N . ALA A 1 92 ? -10.231 -6.210 1.520 1.00 96.69 92 ALA A N 1
ATOM 721 C CA . ALA A 1 92 ? -11.512 -6.427 2.178 1.00 96.69 92 ALA A CA 1
ATOM 722 C C . ALA A 1 92 ? -11.618 -7.883 2.659 1.00 96.69 92 ALA A C 1
ATOM 724 O O . ALA A 1 92 ? -11.758 -8.113 3.861 1.00 96.69 92 ALA A O 1
ATOM 725 N N . ASP A 1 93 ? -11.387 -8.847 1.770 1.00 97.00 93 ASP A N 1
ATOM 726 C CA . ASP A 1 93 ? -11.403 -10.276 2.084 1.00 97.00 93 ASP A CA 1
ATOM 727 C C . ASP A 1 93 ? -10.342 -10.641 3.130 1.00 97.00 93 ASP A C 1
ATOM 729 O O . ASP A 1 93 ? -10.643 -11.278 4.141 1.00 97.00 93 ASP A O 1
ATOM 733 N N . GLY A 1 94 ? -9.103 -10.170 2.951 1.00 95.25 94 GLY A N 1
ATOM 734 C CA . GLY A 1 94 ? -7.993 -10.445 3.866 1.00 95.25 94 GLY A CA 1
ATOM 735 C C . GLY A 1 94 ? -8.190 -9.888 5.281 1.00 95.25 94 GLY A C 1
ATOM 736 O O . GLY A 1 94 ? -7.674 -10.458 6.242 1.00 95.25 94 GLY A O 1
ATOM 737 N N . SER A 1 95 ? -8.961 -8.807 5.424 1.00 95.25 95 SER A N 1
ATOM 738 C CA . SER A 1 95 ? -9.322 -8.200 6.716 1.00 95.25 95 SER A CA 1
ATOM 739 C C . SER A 1 95 ? -10.699 -8.641 7.244 1.00 95.25 95 SER A C 1
ATOM 741 O O . SER A 1 95 ? -11.143 -8.178 8.304 1.00 95.25 95 SER A O 1
ATOM 743 N N . GLY A 1 96 ? -11.411 -9.509 6.513 1.00 94.62 96 GLY A N 1
ATOM 744 C CA . GLY A 1 96 ? -12.788 -9.925 6.805 1.00 94.62 96 GLY A CA 1
ATOM 745 C C . GLY A 1 96 ? -13.803 -8.776 6.769 1.00 94.62 96 GLY A C 1
ATOM 746 O O . GLY A 1 96 ? -14.803 -8.800 7.492 1.00 94.62 96 GLY A O 1
ATOM 747 N N . SER A 1 97 ? -13.509 -7.708 6.035 1.00 95.38 97 SER A N 1
ATOM 748 C CA . SER A 1 97 ? -14.311 -6.485 5.947 1.00 95.38 97 SER A CA 1
ATOM 749 C C . SER A 1 97 ? -14.931 -6.329 4.557 1.00 95.38 97 SER A C 1
ATOM 751 O O . SER A 1 97 ? -14.675 -7.120 3.663 1.00 95.38 97 SER A O 1
ATOM 753 N N . SER A 1 98 ? -15.768 -5.306 4.362 1.00 96.12 98 SER A N 1
ATOM 754 C CA . SER A 1 98 ? -16.316 -4.979 3.036 1.00 96.12 98 SER A CA 1
ATOM 755 C C . SER A 1 98 ? -15.445 -3.952 2.305 1.00 96.12 98 SER A C 1
ATOM 757 O O . SER A 1 98 ? -14.769 -3.147 2.950 1.00 96.12 98 SER A O 1
ATOM 759 N N . GLU A 1 99 ? -15.518 -3.887 0.973 1.00 96.19 99 GLU A N 1
ATOM 760 C CA . GLU A 1 99 ? -14.836 -2.840 0.188 1.00 96.19 99 GLU A CA 1
ATOM 761 C C . GLU A 1 99 ? -15.231 -1.424 0.642 1.00 96.19 99 GLU A C 1
ATOM 763 O O . GLU A 1 99 ? -14.392 -0.528 0.759 1.00 96.19 99 GLU A O 1
ATOM 768 N N . ALA A 1 100 ? -16.506 -1.228 0.995 1.00 95.31 100 ALA A N 1
ATOM 769 C CA . ALA A 1 100 ? -17.001 0.031 1.544 1.00 95.31 100 ALA A CA 1
ATOM 770 C C . ALA A 1 100 ? -16.334 0.385 2.886 1.00 95.31 100 ALA A C 1
ATOM 772 O O . ALA A 1 100 ? -16.058 1.560 3.152 1.00 95.31 100 ALA A O 1
ATOM 773 N N . SER A 1 101 ? -16.038 -0.618 3.720 1.00 95.75 101 SER A N 1
ATOM 774 C CA . SER A 1 101 ? -15.281 -0.449 4.965 1.00 95.75 101 SER A CA 1
ATOM 775 C C . SER A 1 101 ? -13.835 -0.043 4.689 1.00 95.75 101 SER A C 1
ATOM 777 O O . SER A 1 101 ? -13.335 0.839 5.379 1.00 95.75 101 SER A O 1
ATOM 779 N N . VAL A 1 102 ? -13.189 -0.600 3.660 1.00 96.44 102 VAL A N 1
ATOM 780 C CA . VAL A 1 102 ? -11.829 -0.202 3.247 1.00 96.44 102 VAL A CA 1
ATOM 781 C C . VAL A 1 102 ? -11.804 1.245 2.747 1.00 96.44 102 VAL A C 1
ATOM 783 O O . VAL A 1 102 ? -10.948 2.029 3.150 1.00 96.44 102 VAL A O 1
ATOM 786 N N . LEU A 1 103 ? -12.794 1.665 1.956 1.00 95.06 103 LEU A N 1
ATOM 787 C CA . LEU A 1 103 ? -12.911 3.070 1.544 1.00 95.06 103 LEU A CA 1
ATOM 788 C C . LEU A 1 103 ? -13.177 4.007 2.727 1.00 95.06 103 LEU A C 1
ATOM 790 O O . LEU A 1 103 ? -12.664 5.127 2.759 1.00 95.06 103 LEU A O 1
ATOM 794 N N . ARG A 1 104 ? -13.985 3.572 3.700 1.00 92.44 104 ARG A N 1
ATOM 795 C CA . ARG A 1 104 ? -14.225 4.332 4.933 1.00 92.44 104 ARG A CA 1
ATOM 796 C C . ARG A 1 104 ? -12.960 4.434 5.777 1.00 92.44 104 ARG A C 1
ATOM 798 O O . ARG A 1 104 ? -12.660 5.530 6.231 1.00 92.44 104 ARG A O 1
ATOM 805 N N . PHE A 1 105 ? -12.204 3.344 5.905 1.00 95.00 105 PHE A N 1
ATOM 806 C CA . PHE A 1 105 ? -10.897 3.325 6.556 1.00 95.00 105 PHE A CA 1
ATOM 807 C C . PHE A 1 105 ? -9.998 4.405 5.959 1.00 95.00 105 PHE A C 1
ATOM 809 O O . PHE A 1 105 ? -9.565 5.287 6.69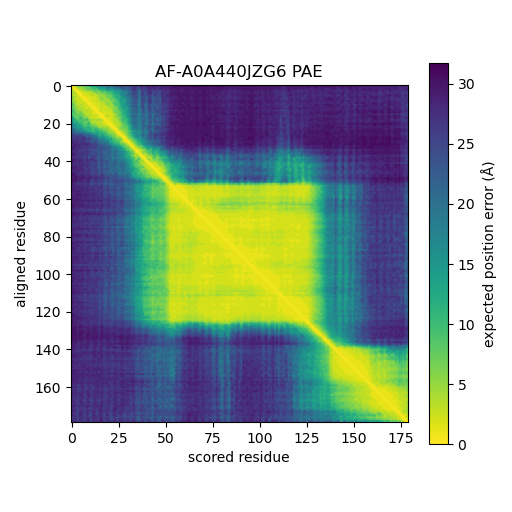2 1.00 95.00 105 PHE A O 1
ATOM 816 N N . CYS A 1 106 ? -9.819 4.420 4.632 1.00 92.50 106 CYS A N 1
ATOM 817 C CA . CYS A 1 106 ? -9.008 5.434 3.957 1.00 92.50 106 CYS A CA 1
ATOM 818 C C . CYS A 1 106 ? -9.440 6.867 4.310 1.00 92.50 106 CYS A C 1
ATOM 820 O O . CYS A 1 106 ? -8.584 7.696 4.601 1.00 92.50 106 CYS A O 1
ATOM 822 N N . ARG A 1 107 ? -10.746 7.163 4.355 1.00 89.62 107 ARG A N 1
ATOM 823 C CA . ARG A 1 107 ? -11.243 8.500 4.730 1.00 89.62 107 ARG A CA 1
ATOM 824 C C . ARG A 1 107 ? -10.974 8.853 6.194 1.00 89.62 107 ARG A C 1
ATOM 826 O O . ARG A 1 107 ? -10.596 9.993 6.472 1.00 89.62 107 ARG A O 1
ATOM 833 N N . ASP A 1 108 ? -11.121 7.896 7.107 1.00 89.38 108 ASP A N 1
ATOM 834 C CA . ASP A 1 108 ? -10.845 8.093 8.536 1.00 89.38 108 ASP A CA 1
ATOM 835 C C . ASP A 1 108 ? -9.357 8.403 8.762 1.00 89.38 108 ASP A C 1
ATOM 837 O O . ASP A 1 108 ? -9.011 9.331 9.497 1.00 89.38 108 ASP A O 1
ATOM 841 N N . ILE A 1 109 ? -8.474 7.742 8.006 1.00 88.50 109 ILE A N 1
ATOM 842 C CA . ILE A 1 109 ? -7.040 8.055 7.946 1.00 88.50 109 ILE A CA 1
ATOM 843 C C . ILE A 1 109 ? -6.699 9.133 6.896 1.00 88.50 109 ILE A C 1
ATOM 845 O O . ILE A 1 109 ? -5.564 9.218 6.437 1.00 88.50 109 ILE A O 1
ATOM 849 N N . LYS A 1 110 ? -7.626 10.046 6.577 1.00 88.31 110 LYS A N 1
ATOM 850 C CA . LYS A 1 110 ? -7.419 11.266 5.756 1.00 88.31 110 LYS A CA 1
ATOM 851 C C . LYS A 1 110 ? -6.875 11.042 4.337 1.00 88.31 110 LYS A C 1
ATOM 853 O O . LYS A 1 110 ? -6.288 11.948 3.757 1.00 88.31 110 LYS A O 1
ATOM 858 N N . PHE A 1 111 ? -7.112 9.877 3.751 1.00 88.50 111 PHE A N 1
ATOM 859 C CA . PHE A 1 111 ? -6.870 9.614 2.337 1.00 88.50 111 PHE A CA 1
ATOM 860 C C . PHE A 1 111 ? -8.183 9.657 1.555 1.00 88.50 111 PHE A C 1
ATOM 862 O O . PHE A 1 111 ? -9.185 9.048 1.930 1.00 88.50 111 PHE A O 1
ATOM 869 N N . SER A 1 112 ? -8.175 10.365 0.427 1.00 85.25 112 SER A N 1
ATOM 870 C CA . SER A 1 112 ? -9.354 10.509 -0.434 1.00 85.25 112 SER A CA 1
ATO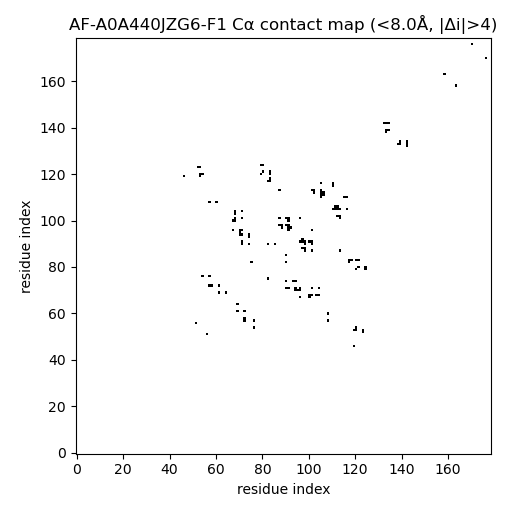M 871 C C . SER A 1 112 ? -9.693 9.241 -1.223 1.00 85.25 112 SER A C 1
ATOM 873 O O . SER A 1 112 ? -10.838 9.066 -1.634 1.00 85.25 112 SER A O 1
ATOM 875 N N . SER A 1 113 ? -8.728 8.337 -1.424 1.00 89.75 113 SER A N 1
ATOM 876 C CA . SER A 1 113 ? -8.941 7.066 -2.117 1.00 89.75 113 SER A CA 1
ATOM 877 C C . SER A 1 113 ? -7.978 5.976 -1.653 1.00 89.75 113 SER A C 1
ATOM 879 O O . SER A 1 113 ? -6.902 6.255 -1.115 1.00 89.75 113 SER A O 1
ATOM 881 N N . PHE A 1 114 ? -8.344 4.721 -1.928 1.00 93.19 114 PHE A N 1
ATOM 882 C CA . PHE A 1 114 ? -7.480 3.566 -1.679 1.00 93.19 114 PHE A CA 1
ATOM 883 C C . PHE A 1 114 ? -6.175 3.636 -2.485 1.00 93.19 114 PHE A C 1
ATOM 885 O O . PHE A 1 114 ? -5.110 3.312 -1.968 1.00 93.19 114 PHE A O 1
ATOM 892 N N . GLN A 1 115 ? -6.223 4.148 -3.719 1.00 91.12 115 GLN A N 1
ATOM 893 C CA . GLN A 1 115 ? -5.026 4.293 -4.549 1.00 91.12 115 GLN A CA 1
ATOM 894 C C . GLN A 1 115 ? -4.013 5.264 -3.932 1.00 91.12 115 GLN A C 1
ATOM 896 O O . GLN A 1 115 ? -2.818 4.986 -3.940 1.00 91.12 115 GLN A O 1
ATOM 901 N N . ARG A 1 116 ? -4.476 6.376 -3.344 1.00 87.75 116 ARG A N 1
ATOM 902 C CA . ARG A 1 116 ? -3.581 7.305 -2.638 1.00 87.75 116 ARG A CA 1
ATOM 903 C C . ARG A 1 116 ? -2.983 6.705 -1.389 1.00 87.75 116 ARG A C 1
ATOM 905 O O . ARG A 1 116 ? -1.800 6.896 -1.144 1.00 87.75 116 ARG A O 1
ATOM 912 N N . PHE A 1 117 ? -3.791 5.970 -0.636 1.00 91.75 117 PHE A N 1
ATOM 913 C CA . PHE A 1 117 ? -3.304 5.232 0.514 1.00 91.75 117 PHE A CA 1
ATOM 914 C C . PHE A 1 117 ? -2.189 4.249 0.112 1.00 91.75 117 PHE A C 1
ATOM 916 O O . PHE A 1 117 ? -1.125 4.270 0.722 1.00 91.75 117 PHE A O 1
ATOM 923 N N . LYS A 1 118 ? -2.372 3.466 -0.963 1.00 92.44 118 LYS A N 1
ATOM 924 C CA . LYS A 1 118 ? -1.336 2.548 -1.469 1.00 92.44 118 LYS A CA 1
ATOM 925 C C . LYS A 1 118 ? -0.073 3.260 -1.942 1.00 92.44 118 LYS A C 1
ATOM 927 O O . LYS A 1 118 ? 1.019 2.789 -1.651 1.00 92.44 118 LYS A O 1
ATOM 932 N N . LEU A 1 119 ? -0.212 4.379 -2.654 1.00 89.19 119 LEU A N 1
ATOM 933 C CA . LEU A 1 119 ? 0.935 5.181 -3.091 1.00 89.19 119 LEU A CA 1
ATOM 934 C C . LEU A 1 119 ? 1.739 5.689 -1.895 1.00 89.19 119 LEU A C 1
ATOM 936 O O . LEU A 1 119 ? 2.954 5.536 -1.859 1.00 89.19 119 LEU A O 1
ATOM 940 N N . ALA A 1 120 ? 1.051 6.249 -0.905 1.00 87.62 120 ALA A N 1
ATOM 941 C CA . ALA A 1 120 ? 1.674 6.786 0.290 1.00 87.62 120 ALA A CA 1
ATOM 942 C C . ALA A 1 120 ? 2.362 5.668 1.105 1.00 87.62 120 ALA A C 1
ATOM 944 O O . ALA A 1 120 ? 3.515 5.818 1.505 1.00 87.62 120 ALA A O 1
ATOM 945 N N . LEU A 1 121 ? 1.705 4.511 1.256 1.00 89.81 121 LEU A N 1
ATOM 946 C CA . LEU A 1 121 ? 2.278 3.318 1.887 1.00 89.81 121 LEU A CA 1
ATOM 947 C C . LEU A 1 121 ? 3.515 2.803 1.132 1.00 89.81 121 LEU A C 1
ATOM 949 O O . LEU A 1 121 ? 4.516 2.463 1.753 1.00 89.81 121 LEU A O 1
ATOM 953 N N . GLY A 1 122 ? 3.471 2.779 -0.202 1.00 89.12 122 GLY A N 1
ATOM 954 C CA . GLY A 1 122 ? 4.600 2.386 -1.045 1.00 89.12 122 GLY A CA 1
ATOM 955 C C . GLY A 1 122 ? 5.803 3.312 -0.878 1.00 89.12 122 GLY A C 1
ATOM 956 O O . GLY A 1 122 ? 6.913 2.826 -0.677 1.00 89.12 122 GLY A O 1
ATOM 957 N N . ILE A 1 123 ? 5.575 4.631 -0.878 1.00 85.69 123 ILE A N 1
ATOM 958 C CA . ILE A 1 123 ? 6.622 5.630 -0.619 1.00 85.69 123 ILE A CA 1
ATOM 959 C C . ILE A 1 123 ? 7.259 5.379 0.746 1.00 85.69 123 ILE A C 1
ATOM 961 O O . ILE A 1 123 ? 8.478 5.307 0.837 1.00 85.69 123 ILE A O 1
ATOM 965 N N . GLU A 1 124 ? 6.464 5.195 1.801 1.00 84.50 124 GLU A N 1
ATOM 966 C CA . GLU A 1 124 ? 7.003 4.936 3.137 1.00 84.50 124 GLU A CA 1
ATOM 967 C C . GLU A 1 124 ? 7.882 3.677 3.185 1.00 84.50 124 GLU A C 1
ATOM 969 O O . GLU A 1 124 ? 8.961 3.701 3.783 1.00 84.50 124 GLU A O 1
ATOM 974 N N . LEU A 1 125 ? 7.456 2.590 2.538 1.00 85.44 125 LEU A N 1
ATOM 975 C CA . LEU A 1 125 ? 8.237 1.355 2.480 1.00 85.44 125 LEU A CA 1
ATOM 976 C C . LEU A 1 125 ? 9.559 1.547 1.729 1.00 85.44 125 LEU A C 1
ATOM 978 O O . LEU A 1 125 ? 10.583 1.033 2.179 1.00 85.44 125 LEU A O 1
ATOM 982 N N . SER A 1 126 ? 9.561 2.316 0.638 1.00 79.38 126 SER A N 1
ATOM 983 C CA . SER A 1 126 ? 10.783 2.661 -0.096 1.00 79.38 126 SER A CA 1
ATOM 984 C C . SER A 1 126 ? 11.716 3.554 0.726 1.00 79.38 126 SER A C 1
ATOM 986 O O . SER A 1 126 ? 12.911 3.281 0.795 1.00 79.38 126 SER A O 1
ATOM 988 N N . THR A 1 127 ? 11.192 4.567 1.422 1.00 69.69 127 THR A N 1
ATOM 989 C CA . THR A 1 127 ? 12.001 5.478 2.249 1.00 69.69 127 THR A CA 1
ATOM 990 C C . THR A 1 127 ? 12.634 4.753 3.442 1.00 69.69 127 THR A C 1
ATOM 992 O O . THR A 1 127 ? 13.806 4.973 3.739 1.00 69.69 127 THR A O 1
ATOM 995 N N . HIS A 1 128 ? 11.916 3.831 4.101 1.00 59.81 128 HIS A N 1
ATOM 996 C CA . HIS A 1 128 ? 12.492 2.996 5.172 1.00 59.81 128 HIS A CA 1
ATOM 997 C C . HIS A 1 128 ? 13.556 2.019 4.665 1.00 59.81 128 HIS A C 1
ATOM 999 O O . HIS A 1 128 ? 14.484 1.697 5.407 1.00 59.81 128 HIS A O 1
ATOM 1005 N N . GLN A 1 129 ? 13.458 1.552 3.417 1.00 55.81 129 GLN A N 1
ATOM 1006 C CA . GLN A 1 129 ? 14.525 0.766 2.793 1.00 55.81 129 GLN A CA 1
ATOM 1007 C C . GLN A 1 129 ? 15.760 1.635 2.542 1.00 55.81 129 GLN A C 1
ATOM 1009 O O . GLN A 1 129 ? 16.856 1.235 2.922 1.00 55.81 129 GLN A O 1
ATOM 1014 N N . THR A 1 130 ? 15.602 2.852 2.016 1.00 50.31 130 THR A N 1
ATOM 1015 C CA . THR A 1 130 ? 16.725 3.783 1.815 1.00 50.31 13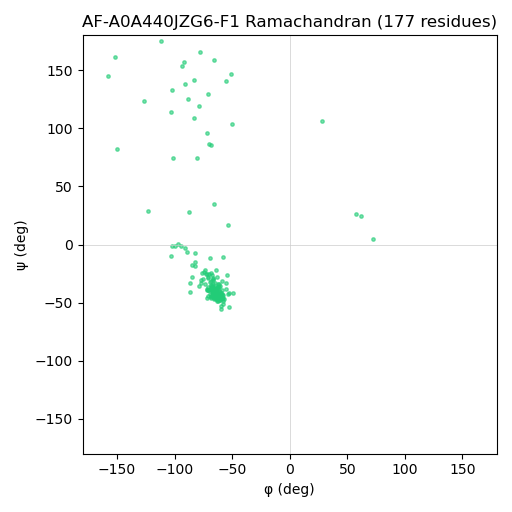0 THR A CA 1
ATOM 1016 C C . THR A 1 130 ? 17.414 4.154 3.133 1.00 50.31 130 THR A C 1
ATOM 1018 O O . THR A 1 130 ? 18.637 4.155 3.182 1.00 50.31 130 THR A O 1
ATOM 1021 N N . ILE A 1 131 ? 16.668 4.369 4.225 1.00 50.22 131 ILE A N 1
ATOM 1022 C CA . ILE A 1 131 ? 17.237 4.654 5.561 1.00 50.22 131 ILE A CA 1
ATOM 1023 C C . ILE A 1 131 ? 17.906 3.412 6.181 1.00 50.22 131 ILE A C 1
ATOM 1025 O O . ILE A 1 131 ? 18.865 3.530 6.934 1.00 50.22 131 ILE A O 1
ATOM 1029 N N . ARG A 1 132 ? 17.459 2.193 5.859 1.00 44.41 132 ARG A N 1
ATOM 1030 C CA . ARG A 1 132 ? 18.168 0.965 6.275 1.00 44.41 132 ARG A CA 1
ATOM 1031 C C . ARG A 1 132 ? 19.442 0.703 5.476 1.00 44.41 132 ARG A C 1
ATOM 1033 O O . ARG A 1 132 ? 20.325 0.019 5.983 1.00 44.41 132 ARG A O 1
ATOM 1040 N N . HIS A 1 133 ? 19.526 1.239 4.262 1.00 44.19 133 HIS A N 1
ATOM 1041 C CA . HIS A 1 133 ? 20.717 1.189 3.420 1.00 44.19 133 HIS A CA 1
ATOM 1042 C C . HIS A 1 133 ? 21.654 2.384 3.615 1.00 44.19 133 HIS A C 1
ATOM 1044 O O . HIS A 1 133 ? 22.740 2.358 3.052 1.00 44.19 133 HIS A O 1
ATOM 1050 N N . THR A 1 134 ? 21.312 3.381 4.444 1.00 45.06 134 THR A N 1
ATOM 1051 C CA . THR A 1 134 ? 22.341 4.282 4.971 1.00 45.06 134 THR A CA 1
ATOM 1052 C C . THR A 1 134 ? 23.153 3.490 5.980 1.00 45.06 134 THR A C 1
ATOM 1054 O O . THR A 1 134 ? 22.753 3.301 7.132 1.00 45.06 134 THR A O 1
ATOM 1057 N N . SER A 1 135 ? 24.267 2.958 5.499 1.00 45.78 135 SER A N 1
ATOM 1058 C CA . SER A 1 135 ? 25.264 2.287 6.309 1.00 45.78 135 SER A CA 1
ATOM 1059 C C . SER A 1 135 ? 25.655 3.190 7.500 1.00 45.78 135 SER A C 1
ATOM 1061 O O . SER A 1 135 ? 25.680 4.418 7.353 1.00 45.78 135 SER A O 1
ATOM 1063 N N . PRO A 1 136 ? 25.990 2.645 8.687 1.00 51.91 136 PRO A N 1
ATOM 1064 C CA . PRO A 1 136 ? 26.409 3.446 9.846 1.00 51.91 136 PRO A CA 1
ATOM 1065 C C . PRO A 1 136 ? 27.648 4.322 9.575 1.00 51.91 136 PRO A C 1
ATOM 1067 O O . PRO A 1 136 ? 28.004 5.159 10.400 1.00 51.91 136 PRO A O 1
ATOM 1070 N N . SER A 1 137 ? 28.321 4.107 8.441 1.00 54.97 137 SER A N 1
ATOM 1071 C CA . SER A 1 137 ? 29.523 4.800 7.984 1.00 54.97 137 SER A CA 1
ATOM 1072 C C . SER A 1 137 ? 29.275 6.150 7.297 1.00 54.97 137 SER A C 1
ATOM 1074 O O . SER A 1 137 ? 30.241 6.865 7.056 1.00 54.97 137 SER A O 1
ATOM 1076 N N . GLY A 1 138 ? 28.026 6.544 7.020 1.00 54.06 138 GLY A N 1
ATOM 1077 C CA . GLY A 1 138 ? 27.690 7.923 6.633 1.00 54.06 138 GLY A CA 1
ATOM 1078 C C . GLY A 1 138 ? 28.105 8.374 5.226 1.00 54.06 138 GLY A C 1
ATOM 1079 O O . GLY A 1 138 ? 27.871 9.535 4.894 1.00 54.06 138 GLY A O 1
ATOM 1080 N N . ASP A 1 139 ? 28.658 7.497 4.384 1.00 66.81 139 ASP A N 1
ATOM 1081 C CA . ASP A 1 139 ? 29.065 7.860 3.022 1.00 66.81 139 ASP A CA 1
ATOM 1082 C C . ASP A 1 139 ? 28.039 7.397 1.976 1.00 66.81 139 ASP A C 1
ATOM 1084 O O . ASP A 1 139 ? 28.218 6.431 1.237 1.00 66.81 139 ASP A O 1
ATOM 1088 N N . VAL A 1 140 ? 26.916 8.119 1.933 1.00 69.00 140 VAL A N 1
ATOM 1089 C CA . VAL A 1 140 ? 25.800 7.897 0.992 1.00 69.00 140 VAL A CA 1
ATOM 1090 C C . VAL A 1 140 ? 26.269 7.910 -0.470 1.00 69.00 140 VAL A C 1
ATOM 1092 O O . VAL A 1 140 ? 25.644 7.293 -1.338 1.00 69.00 140 VAL A O 1
ATOM 1095 N N . ILE A 1 141 ? 27.369 8.611 -0.755 1.00 73.94 141 ILE A N 1
ATOM 1096 C CA . ILE A 1 141 ? 27.953 8.704 -2.092 1.00 73.94 141 ILE A CA 1
ATOM 1097 C C . ILE A 1 141 ? 28.534 7.348 -2.505 1.00 73.94 141 ILE A C 1
ATOM 1099 O O . ILE A 1 141 ? 28.249 6.891 -3.613 1.00 73.94 141 ILE A O 1
ATOM 1103 N N . ASP A 1 142 ? 29.279 6.682 -1.619 1.00 73.25 142 ASP A N 1
ATOM 1104 C CA . ASP A 1 142 ? 29.900 5.380 -1.894 1.00 73.25 142 ASP A CA 1
ATOM 1105 C C . ASP A 1 142 ? 28.854 4.260 -2.033 1.00 73.25 142 ASP A C 1
ATOM 1107 O O . ASP A 1 142 ? 28.917 3.439 -2.953 1.00 73.25 142 ASP A O 1
ATOM 1111 N N . ASP A 1 143 ? 27.802 4.287 -1.213 1.00 71.38 143 ASP A N 1
ATOM 1112 C CA . ASP A 1 143 ? 26.685 3.337 -1.304 1.00 71.38 143 ASP A CA 1
ATOM 1113 C C . ASP A 1 143 ? 25.900 3.500 -2.621 1.00 71.38 143 ASP A C 1
ATOM 1115 O O . ASP A 1 143 ? 25.554 2.527 -3.304 1.00 71.38 143 ASP A O 1
ATOM 1119 N N . THR A 1 144 ? 25.653 4.745 -3.036 1.00 76.44 144 THR A N 1
ATOM 1120 C CA . THR A 1 144 ? 24.972 5.026 -4.309 1.00 76.44 144 THR A CA 1
ATOM 1121 C C . THR A 1 144 ? 25.841 4.605 -5.495 1.00 76.44 144 THR A C 1
ATOM 1123 O O . THR A 1 144 ? 25.351 3.991 -6.449 1.00 76.44 144 THR A O 1
ATOM 1126 N N . LEU A 1 145 ? 27.144 4.889 -5.432 1.00 81.31 145 LEU A N 1
ATOM 1127 C CA . LEU A 1 145 ? 28.106 4.532 -6.470 1.00 81.31 145 LEU A CA 1
ATOM 1128 C C . LEU A 1 145 ? 28.257 3.011 -6.597 1.00 81.31 145 LEU A C 1
ATOM 1130 O O . LEU A 1 145 ? 28.202 2.478 -7.706 1.00 81.31 145 LEU A O 1
ATOM 1134 N N . SER A 1 146 ? 28.399 2.298 -5.481 1.00 75.69 146 SER A N 1
ATOM 1135 C CA . SER A 1 146 ? 28.523 0.837 -5.458 1.00 75.69 146 SER A CA 1
ATOM 1136 C C . SER A 1 146 ? 27.263 0.145 -5.985 1.00 75.69 146 SER A C 1
ATOM 1138 O O . SER A 1 146 ? 27.362 -0.823 -6.750 1.00 75.69 146 SER A O 1
ATOM 1140 N N . THR A 1 147 ? 26.082 0.689 -5.683 1.00 79.31 147 THR A N 1
ATOM 1141 C CA . THR A 1 147 ? 24.805 0.231 -6.248 1.00 79.31 147 THR A CA 1
ATOM 1142 C C . THR A 1 147 ? 24.773 0.413 -7.766 1.00 79.31 147 THR A C 1
ATOM 1144 O O . THR A 1 147 ? 24.481 -0.537 -8.497 1.00 79.31 147 THR A O 1
ATOM 1147 N N . ALA A 1 148 ? 25.142 1.598 -8.265 1.00 83.50 148 ALA A N 1
ATOM 1148 C CA . ALA A 1 148 ? 25.198 1.873 -9.701 1.00 83.50 148 ALA A CA 1
ATOM 1149 C C . ALA A 1 148 ? 26.204 0.960 -10.427 1.00 83.50 148 ALA A C 1
ATOM 1151 O O . ALA A 1 148 ? 25.882 0.382 -11.467 1.00 83.50 148 ALA A O 1
ATOM 1152 N N . ILE A 1 149 ? 27.397 0.761 -9.856 1.00 90.88 149 ILE A N 1
ATOM 1153 C CA . ILE A 1 149 ? 28.419 -0.151 -10.394 1.00 90.88 149 ILE A CA 1
ATOM 1154 C C . ILE A 1 149 ? 27.885 -1.584 -10.463 1.00 90.88 149 ILE A C 1
ATOM 1156 O O . ILE A 1 149 ? 28.102 -2.277 -11.460 1.00 90.88 149 ILE A O 1
ATOM 1160 N N . THR A 1 150 ? 27.184 -2.036 -9.425 1.00 86.88 150 THR A N 1
ATOM 1161 C CA . THR A 1 150 ? 26.621 -3.390 -9.367 1.00 86.88 150 THR A CA 1
ATOM 1162 C C . THR A 1 150 ? 25.561 -3.593 -10.443 1.00 86.88 150 THR A C 1
ATOM 1164 O O . THR A 1 150 ? 25.640 -4.567 -11.192 1.00 86.88 150 THR A O 1
ATOM 1167 N N . ALA A 1 151 ? 24.636 -2.644 -10.599 1.00 87.38 151 ALA A N 1
ATOM 1168 C CA . ALA A 1 151 ? 23.608 -2.699 -11.635 1.00 87.38 151 ALA A CA 1
ATOM 1169 C C . ALA A 1 151 ? 24.212 -2.733 -13.052 1.00 87.38 151 ALA A C 1
ATOM 1171 O O . ALA A 1 151 ? 23.772 -3.512 -13.902 1.00 87.38 151 ALA A O 1
ATOM 1172 N N . LEU A 1 152 ? 25.263 -1.944 -13.306 1.00 92.00 152 LEU A N 1
ATOM 1173 C CA . LEU A 1 152 ? 25.973 -1.944 -14.590 1.00 92.00 152 LEU A CA 1
ATOM 1174 C C . LEU A 1 152 ? 26.674 -3.279 -14.870 1.00 92.00 152 LEU A C 1
ATOM 1176 O O . LEU A 1 152 ? 26.610 -3.775 -15.996 1.00 92.00 152 LEU A O 1
ATOM 1180 N N . LYS A 1 153 ? 27.312 -3.886 -13.861 1.00 89.69 153 LYS A N 1
ATOM 1181 C CA . LYS A 1 153 ? 27.937 -5.213 -13.989 1.00 89.69 153 LYS A CA 1
ATOM 1182 C C . LYS A 1 153 ? 26.903 -6.290 -14.300 1.00 89.69 153 LYS A C 1
ATOM 1184 O O . LYS A 1 153 ? 27.066 -7.012 -15.274 1.00 89.69 153 LYS A O 1
ATOM 1189 N N . GLN A 1 154 ? 25.810 -6.328 -13.544 1.00 86.31 154 GLN A N 1
ATOM 1190 C CA . GLN A 1 154 ? 24.723 -7.281 -13.777 1.00 86.31 154 GLN A CA 1
ATOM 1191 C C . GLN A 1 154 ? 24.109 -7.112 -15.168 1.00 86.31 154 GLN A C 1
ATOM 1193 O O . GLN A 1 154 ? 23.876 -8.094 -15.864 1.00 86.31 154 GLN A O 1
ATOM 1198 N N . THR A 1 155 ? 23.901 -5.869 -15.610 1.00 88.88 155 THR A N 1
ATOM 1199 C CA . THR A 1 155 ? 23.402 -5.593 -16.964 1.00 88.88 155 THR A CA 1
ATOM 1200 C C . THR A 1 155 ? 24.366 -6.131 -18.017 1.00 88.88 155 THR A C 1
ATOM 1202 O O . THR A 1 155 ? 23.929 -6.801 -18.946 1.00 88.88 155 THR A O 1
ATOM 1205 N N . LYS A 1 156 ? 25.677 -5.899 -17.859 1.00 88.44 156 LYS A N 1
ATOM 1206 C CA . LYS A 1 156 ? 26.700 -6.451 -18.757 1.00 88.44 156 LYS A CA 1
ATOM 1207 C C . LYS A 1 156 ? 26.646 -7.979 -18.810 1.00 88.44 156 LYS A C 1
ATOM 1209 O O . LYS A 1 156 ? 26.733 -8.532 -19.900 1.00 88.44 156 LYS A O 1
ATOM 1214 N N . ASP A 1 157 ? 26.485 -8.640 -17.669 1.00 87.56 157 ASP A N 1
ATOM 1215 C CA . ASP A 1 157 ? 26.460 -10.105 -17.591 1.00 87.56 157 ASP A CA 1
ATOM 1216 C C . ASP A 1 157 ? 25.223 -10.713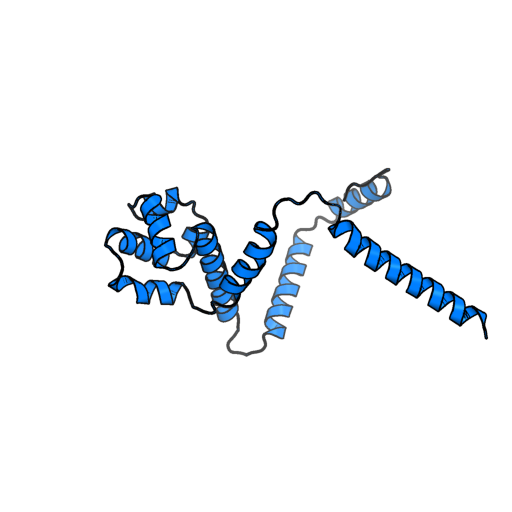 -18.279 1.00 87.56 157 ASP A C 1
ATOM 1218 O O . ASP A 1 157 ? 25.274 -11.841 -18.766 1.00 87.56 157 ASP A O 1
ATOM 1222 N N . LEU A 1 158 ? 24.124 -9.957 -18.374 1.00 88.50 158 LEU A N 1
ATOM 1223 C CA . LEU A 1 158 ? 22.910 -10.354 -19.094 1.00 88.50 158 LEU A CA 1
ATOM 1224 C C . LEU A 1 158 ? 22.988 -10.109 -20.612 1.00 88.50 158 LEU A C 1
ATOM 1226 O O . LEU A 1 158 ? 22.159 -10.633 -21.361 1.00 88.50 158 LEU A O 1
ATOM 1230 N N . LEU A 1 159 ? 23.952 -9.315 -21.092 1.00 88.75 159 LEU A N 1
ATOM 1231 C CA . LEU A 1 159 ? 24.094 -9.018 -22.517 1.00 88.75 159 LEU A CA 1
ATOM 1232 C C . LEU A 1 159 ? 24.764 -10.181 -23.257 1.00 88.75 159 LEU A C 1
ATOM 1234 O O . LEU A 1 159 ? 25.926 -10.516 -23.036 1.00 88.75 159 LEU A O 1
ATOM 1238 N N . ASN A 1 160 ? 24.048 -10.749 -24.228 1.00 88.31 160 ASN A N 1
ATOM 1239 C CA . ASN A 1 160 ? 24.628 -11.684 -25.186 1.00 88.31 160 ASN A CA 1
ATOM 1240 C C . ASN A 1 160 ? 25.299 -10.908 -26.329 1.00 88.31 160 ASN A C 1
ATOM 1242 O O . ASN A 1 160 ? 24.625 -10.337 -27.190 1.00 88.31 160 ASN A O 1
ATOM 1246 N N . GLN A 1 161 ? 26.632 -10.937 -26.355 1.00 89.12 161 GLN A N 1
ATOM 1247 C CA . GLN A 1 161 ? 27.453 -10.231 -27.342 1.00 89.12 161 GLN A CA 1
ATOM 1248 C C . GLN A 1 161 ? 27.051 -10.543 -28.796 1.00 89.12 161 GLN A C 1
ATOM 1250 O O . GLN A 1 161 ? 26.947 -9.633 -29.617 1.00 89.12 161 GLN A O 1
ATOM 1255 N N . ALA A 1 162 ? 26.763 -11.808 -29.117 1.00 88.50 162 ALA A N 1
ATOM 1256 C CA . ALA A 1 162 ? 26.392 -12.208 -30.475 1.00 88.50 162 ALA A CA 1
ATOM 1257 C C . ALA A 1 162 ? 25.013 -11.661 -30.882 1.00 88.50 162 ALA A C 1
ATOM 1259 O O . ALA A 1 162 ? 24.817 -11.231 -32.021 1.00 88.50 162 ALA A O 1
ATOM 1260 N N . ALA A 1 163 ? 24.060 -11.637 -29.945 1.00 87.75 163 ALA A N 1
ATOM 1261 C CA . ALA A 1 163 ? 22.739 -11.059 -30.179 1.00 87.75 163 ALA A CA 1
ATOM 1262 C C . ALA A 1 163 ? 22.820 -9.538 -30.394 1.00 87.75 163 ALA A C 1
ATOM 1264 O O . ALA A 1 163 ? 22.137 -9.006 -31.270 1.00 87.75 163 ALA A O 1
ATOM 1265 N N . LEU A 1 164 ? 23.697 -8.853 -29.651 1.00 89.88 164 LEU A N 1
ATOM 1266 C CA . LEU A 1 164 ? 23.919 -7.414 -29.782 1.00 89.88 164 LEU A CA 1
ATOM 1267 C C . LEU A 1 164 ? 24.501 -7.046 -31.158 1.00 89.88 164 LEU A C 1
ATOM 1269 O O . LEU A 1 164 ? 24.026 -6.111 -31.800 1.00 89.88 164 LEU A O 1
ATOM 1273 N N . GLU A 1 165 ? 25.476 -7.810 -31.657 1.00 91.56 165 GLU A N 1
ATOM 1274 C CA . GLU A 1 165 ? 26.041 -7.603 -32.998 1.00 91.56 165 GLU A CA 1
ATOM 1275 C C . GLU A 1 165 ? 25.023 -7.841 -34.118 1.00 91.56 165 GLU A C 1
ATOM 1277 O O . GLU A 1 165 ? 25.005 -7.115 -35.118 1.00 91.56 165 GLU A O 1
ATOM 1282 N N . LEU A 1 166 ? 24.163 -8.851 -33.969 1.00 91.00 166 LEU A N 1
ATOM 1283 C CA . LEU A 1 166 ? 23.081 -9.106 -34.916 1.00 91.00 166 LEU A CA 1
ATOM 1284 C C . LEU A 1 166 ? 22.060 -7.965 -34.908 1.00 91.00 166 LEU A C 1
ATOM 1286 O O . LEU A 1 166 ? 21.713 -7.468 -35.980 1.00 91.00 166 LEU A O 1
ATOM 1290 N N . ALA A 1 167 ? 21.632 -7.512 -33.728 1.00 91.38 167 ALA A N 1
ATOM 1291 C CA . ALA A 1 167 ? 20.730 -6.373 -33.584 1.00 91.38 167 ALA A CA 1
ATOM 1292 C C . ALA A 1 167 ? 21.315 -5.105 -34.228 1.00 91.38 167 ALA A C 1
ATOM 1294 O O . ALA A 1 167 ? 20.639 -4.458 -35.026 1.00 91.38 167 ALA A O 1
ATOM 1295 N N . ALA A 1 168 ? 22.594 -4.803 -33.985 1.00 92.19 168 ALA A N 1
ATOM 1296 C CA . ALA A 1 168 ? 23.278 -3.666 -34.600 1.00 92.19 168 ALA A CA 1
ATOM 1297 C C . ALA A 1 168 ? 23.288 -3.750 -36.138 1.00 92.19 168 ALA A C 1
ATOM 1299 O O . ALA A 1 168 ? 22.986 -2.768 -36.816 1.00 92.19 168 ALA A O 1
ATOM 1300 N N . LYS A 1 169 ? 23.564 -4.931 -36.714 1.00 93.94 169 LYS A N 1
ATOM 1301 C CA . LYS A 1 169 ? 23.515 -5.140 -38.174 1.00 93.94 169 LYS A CA 1
ATOM 1302 C C . LYS A 1 169 ? 22.115 -4.926 -38.750 1.00 93.94 169 LYS A C 1
ATOM 1304 O O . LYS A 1 169 ? 22.000 -4.386 -39.849 1.00 93.94 169 LYS A O 1
ATOM 1309 N N . GLN A 1 170 ? 21.073 -5.353 -38.038 1.00 92.50 170 GLN A N 1
ATOM 1310 C CA . GLN A 1 170 ? 19.686 -5.157 -38.464 1.00 92.50 170 GLN A CA 1
ATOM 1311 C C . GLN A 1 170 ? 19.284 -3.681 -38.401 1.00 92.50 170 GLN A C 1
ATOM 1313 O O . GLN A 1 170 ? 18.714 -3.175 -39.361 1.00 92.50 170 GLN A O 1
ATOM 1318 N N . ILE A 1 171 ? 19.670 -2.972 -37.337 1.00 91.88 171 ILE A N 1
ATOM 1319 C CA . ILE A 1 171 ? 19.456 -1.526 -37.180 1.00 91.88 171 ILE A CA 1
ATOM 1320 C C . ILE A 1 171 ? 20.118 -0.747 -38.324 1.00 91.88 171 ILE A C 1
ATOM 1322 O O . ILE A 1 171 ? 19.471 0.082 -38.953 1.00 91.88 171 ILE A O 1
ATOM 1326 N N . ILE A 1 172 ? 21.375 -1.055 -38.659 1.00 94.50 172 ILE A N 1
ATOM 1327 C CA . ILE A 1 172 ? 22.106 -0.383 -39.751 1.00 94.50 172 ILE A CA 1
ATOM 1328 C C . ILE A 1 172 ? 21.421 -0.585 -41.111 1.00 94.50 172 ILE A C 1
ATOM 1330 O O . ILE A 1 172 ? 21.479 0.287 -41.974 1.00 94.50 172 ILE A O 1
ATOM 1334 N N . ARG A 1 173 ? 20.794 -1.746 -41.326 1.00 92.38 173 ARG A N 1
ATOM 1335 C CA . ARG A 1 173 ? 20.109 -2.086 -42.583 1.00 92.38 173 ARG A CA 1
ATOM 1336 C C . ARG A 1 173 ? 18.641 -1.661 -42.605 1.00 92.38 173 ARG A C 1
ATOM 1338 O O . ARG A 1 173 ? 17.995 -1.804 -43.644 1.00 92.38 173 ARG A O 1
ATOM 1345 N N . ALA A 1 174 ? 18.104 -1.174 -41.490 1.00 92.81 174 ALA A N 1
ATOM 1346 C CA . ALA A 1 174 ? 16.701 -0.824 -41.385 1.00 92.81 174 ALA A CA 1
ATOM 1347 C C . ALA A 1 174 ? 16.402 0.440 -42.198 1.00 92.81 174 ALA A C 1
ATOM 1349 O O . ALA A 1 174 ? 17.060 1.469 -42.068 1.00 92.81 174 ALA A O 1
ATOM 1350 N N . LYS A 1 175 ? 15.368 0.366 -43.039 1.00 88.25 175 LYS A N 1
ATOM 1351 C CA . LYS A 1 175 ? 14.893 1.506 -43.835 1.00 88.25 175 LYS A CA 1
ATOM 1352 C C . LYS A 1 175 ? 14.189 2.567 -42.973 1.00 88.25 175 LYS A C 1
ATOM 1354 O O . LYS A 1 175 ? 14.120 3.726 -43.367 1.00 88.25 175 LYS A O 1
ATOM 1359 N N . SER A 1 176 ? 13.644 2.164 -41.828 1.00 85.38 176 SER A N 1
ATOM 1360 C CA . SER A 1 176 ? 12.992 3.019 -40.836 1.00 85.38 176 SER A CA 1
ATOM 1361 C C . SER A 1 176 ? 13.014 2.303 -39.482 1.00 85.38 176 SER A C 1
ATOM 1363 O O . SER A 1 176 ? 12.946 1.072 -39.445 1.00 85.38 176 SER A O 1
ATOM 1365 N N . ILE A 1 177 ? 13.155 3.069 -38.400 1.00 85.81 177 ILE A N 1
ATOM 1366 C CA . ILE A 1 177 ? 13.128 2.598 -37.013 1.00 85.81 177 ILE A CA 1
ATOM 1367 C C . ILE A 1 177 ? 12.085 3.449 -36.295 1.00 85.81 177 ILE A C 1
ATOM 1369 O O . ILE A 1 177 ? 12.197 4.674 -36.316 1.00 85.81 177 ILE A O 1
ATOM 1373 N N . ASP A 1 178 ? 11.098 2.796 -35.690 1.00 74.75 178 ASP A N 1
ATOM 1374 C CA . ASP A 1 178 ? 10.142 3.439 -34.787 1.00 74.75 178 ASP A CA 1
ATOM 1375 C C . ASP A 1 178 ? 10.728 3.393 -33.370 1.00 74.75 178 ASP A C 1
ATOM 1377 O O . ASP A 1 178 ? 11.127 2.321 -32.903 1.00 74.75 178 ASP A O 1
ATOM 1381 N N . LEU A 1 179 ? 10.841 4.561 -32.734 1.00 55.72 179 LEU A N 1
ATOM 1382 C CA . LEU A 1 179 ? 11.389 4.759 -31.387 1.00 55.72 179 LEU A CA 1
ATOM 1383 C C . LEU A 1 179 ? 10.313 5.297 -30.447 1.00 55.72 179 LEU A C 1
ATOM 1385 O O . LEU A 1 179 ? 9.602 6.241 -30.859 1.00 55.72 179 LEU A O 1
#

Foldseek 3Di:
DPPVVVVVVVVVVVVVVVVVVVVCVVVPDPPPDPPVVVCVVVLVCVLVVCPDLLLVVLVVCLVVDDPLLNLLSVLCNVPVPVLLVDDLCVSCVSSVHDSVSVCVSCVSSPHNGPNSVSVSSVVSVVVVVVVVQCDPVNPSVVSVVVVVVVVVVVVVVPDDPVVVVVVVVCVVVDPDDDD

Secondary structure (DSSP, 8-state):
--HHHHHHHHHHHHHHHHHHHHHHHTTSS----TTHHHHHHHHHHHHHH----HHHHHHHHGGGS-HHHHHHHHHHHH-HHHHHT--HHHHHHHTT--HHHHHHHHHHTT-SSHHHHHHHHHHHHHHHHHHHSS-TT--HHHHHHHHHHHHHHHHHHH--HHHHHHHHHHHHH-S----

Solvent-accessible surface area (backbone atoms only — not comparable to full-atom values): 10448 Å² total; per-residue (Å²): 137,73,66,66,62,53,53,53,53,50,52,53,52,51,51,51,52,50,52,53,46,57,58,49,56,72,68,70,57,81,86,79,55,86,57,58,72,57,44,52,57,52,52,50,46,52,60,67,68,51,83,59,62,60,70,59,50,50,63,72,43,45,88,79,44,54,76,67,41,34,38,43,51,50,47,40,72,73,42,52,76,60,53,52,77,49,53,64,62,58,49,10,61,72,32,76,41,46,54,68,48,53,52,48,38,28,46,76,71,75,25,97,39,61,69,55,46,34,51,54,53,46,50,52,55,51,52,54,48,54,60,68,63,53,55,98,80,74,54,65,64,58,55,52,47,52,49,52,53,49,54,52,51,55,52,56,73,70,55,53,67,69,60,51,54,50,50,52,55,50,60,75,68,48,94,73,81,92,130

Nearest PDB structures (foldseek):
  4ivn-assembly1_B  TM=6.592E-01  e=2.509E-05  Vibrio vulnificus YJ016
  8k3b-assembly1_A  TM=6.472E-01  e=1.715E-05  Pseudomonas aeruginosa
  2o3f-assembly2_B  TM=9.054E-01  e=2.458E-04  Bacillus subtilis
  3iwf-assembly2_A  TM=9.341E-01  e=7.695E-04  Staphylococcus epidermidis ATCC 12228
  3iwf-assembly3_B  TM=9.364E-01  e=1.255E-03  Staphylococcus epidermidis ATCC 12228

Mean predicted aligned error: 17.99 Å

Radius of gyration: 26.11 Å; Cα contacts (8 Å, |Δi|>4): 80; chains: 1; bounding box: 50×56×64 Å